Protein AF-A0A2P6QS12-F1 (afdb_monomer_lite)

Foldseek 3Di:
DPDPLVCCQECPVCPVVDDLLPADAAWEDLDCPTPQQVCCVVPVFFWAAALPPRWIAGPPVGHTHDYPVCVLVSCLSFPADDPVCLVCLVVDQDWAAALVRDTHGQLGFAADPPDPPCVVVRVVLSVQCVVSVSLSCLRNPVCVVPPQQLSVLSSRQSSNSRRRHHNDGHHYSVSNVVSVCVVCVCVPPPDPVDDDDDDDDDDDDDDHYYYYD

Organism: Rosa chinensis (NCBI:txid74649)

InterPro domains:
  IPR001607 Zinc finger, UBP-type [PF02148] (27-69)
  IPR013083 Zinc finger, RING/FYVE/PHD-type [G3DSA:3.30.40.10] (22-77)
  IPR038765 Papain-like cysteine peptidase superfamily [SSF54001] (106-195)

pLDDT: mean 74.96, std 18.59, range [25.52, 93.69]

Structure (mmCIF, N/CA/C/O backbone):
data_AF-A0A2P6QS12-F1
#
_entry.id   AF-A0A2P6QS12-F1
#
loop_
_atom_site.group_PDB
_atom_site.id
_atom_site.type_symbol
_atom_site.label_atom_id
_atom_site.label_alt_id
_atom_site.label_comp_id
_atom_site.label_asym_id
_atom_site.label_entity_id
_atom_site.label_seq_id
_atom_site.pdbx_PDB_ins_code
_atom_site.Cartn_x
_atom_site.Cartn_y
_atom_site.Cartn_z
_atom_site.occupancy
_atom_site.B_iso_or_equiv
_atom_site.auth_seq_id
_atom_site.auth_comp_id
_atom_site.auth_asym_id
_atom_site.auth_atom_id
_atom_site.pdbx_PDB_model_num
ATOM 1 N N . MET A 1 1 ? 14.346 -3.653 -38.045 1.00 40.16 1 MET A N 1
ATOM 2 C CA . MET A 1 1 ? 13.351 -2.625 -37.664 1.00 40.16 1 MET A CA 1
ATOM 3 C C . MET A 1 1 ? 13.069 -2.780 -36.180 1.00 40.16 1 MET A C 1
ATOM 5 O O . MET A 1 1 ? 12.700 -3.875 -35.781 1.00 40.16 1 MET A O 1
ATOM 9 N N . GLN A 1 2 ? 13.310 -1.754 -35.357 1.00 46.59 2 GLN A N 1
ATOM 10 C CA . GLN A 1 2 ? 12.838 -1.784 -33.968 1.00 46.59 2 GLN A CA 1
ATOM 11 C C . GLN A 1 2 ? 11.306 -1.660 -33.974 1.00 46.59 2 GLN A C 1
ATOM 13 O O . GLN A 1 2 ? 10.788 -0.853 -34.750 1.00 46.59 2 GLN A O 1
ATOM 18 N N . PRO A 1 3 ? 10.581 -2.460 -33.174 1.00 51.91 3 PRO A N 1
ATOM 19 C CA . PRO A 1 3 ? 9.131 -2.376 -33.122 1.00 51.91 3 PRO A CA 1
ATOM 20 C C . PRO A 1 3 ? 8.701 -0.989 -32.613 1.00 51.91 3 PRO A C 1
ATOM 22 O O . PRO A 1 3 ? 9.403 -0.397 -31.786 1.00 51.91 3 PRO A O 1
ATOM 25 N N . PRO A 1 4 ? 7.574 -0.452 -33.105 1.00 56.94 4 PRO A N 1
ATOM 26 C CA . PRO A 1 4 ? 7.053 0.832 -32.651 1.00 56.94 4 PRO A CA 1
ATOM 27 C C . PRO A 1 4 ? 6.740 0.801 -31.146 1.00 56.94 4 PRO A C 1
ATOM 29 O O . PRO A 1 4 ? 6.388 -0.239 -30.592 1.00 56.94 4 PRO A O 1
ATOM 32 N N . ASN A 1 5 ? 6.861 1.954 -30.478 1.00 56.53 5 ASN A N 1
ATOM 33 C CA . ASN A 1 5 ? 6.793 2.064 -29.012 1.00 56.53 5 ASN A CA 1
ATOM 34 C C . ASN A 1 5 ? 5.518 1.456 -28.391 1.00 56.53 5 ASN A C 1
ATOM 36 O O . ASN A 1 5 ? 5.593 0.912 -27.297 1.00 56.53 5 ASN A O 1
ATOM 40 N N . TRP A 1 6 ? 4.384 1.454 -29.102 1.00 51.41 6 TRP A N 1
ATOM 41 C CA . TRP A 1 6 ? 3.129 0.861 -28.620 1.00 51.41 6 TRP A CA 1
ATOM 42 C C . TRP A 1 6 ? 3.171 -0.672 -28.488 1.00 51.41 6 TRP A C 1
ATOM 44 O O . TRP A 1 6 ? 2.438 -1.221 -27.669 1.00 51.41 6 TRP A O 1
ATOM 54 N N . CYS A 1 7 ? 4.027 -1.375 -29.247 1.00 53.50 7 CYS A N 1
ATOM 55 C CA . CYS A 1 7 ? 4.242 -2.815 -29.057 1.00 53.50 7 CYS A CA 1
ATOM 56 C C . CYS A 1 7 ? 4.956 -3.081 -27.727 1.00 53.50 7 CYS A C 1
ATOM 58 O O . CYS A 1 7 ? 4.603 -4.011 -27.014 1.00 53.50 7 CYS A O 1
ATOM 60 N N . LYS A 1 8 ? 5.927 -2.232 -27.359 1.00 58.78 8 LYS A N 1
ATOM 61 C CA . LYS A 1 8 ? 6.699 -2.381 -26.116 1.00 58.78 8 LYS A CA 1
ATOM 62 C C . LYS A 1 8 ? 5.876 -2.070 -24.861 1.00 58.78 8 LYS A C 1
ATOM 64 O O . LYS A 1 8 ? 6.152 -2.630 -23.808 1.00 58.78 8 LYS A O 1
ATOM 69 N N . GLU A 1 9 ? 4.866 -1.203 -24.968 1.00 64.25 9 GLU A N 1
ATOM 70 C CA . GLU A 1 9 ? 3.983 -0.866 -23.841 1.00 64.25 9 GLU A CA 1
ATOM 71 C C . GLU A 1 9 ? 3.139 -2.056 -23.358 1.00 64.25 9 GLU A C 1
ATOM 73 O O . GLU A 1 9 ? 2.814 -2.117 -22.171 1.00 64.25 9 GLU A O 1
ATOM 78 N N . ARG A 1 10 ? 2.793 -2.995 -24.253 1.00 65.94 10 ARG A N 1
ATOM 79 C CA . ARG A 1 10 ? 2.020 -4.205 -23.914 1.00 65.94 10 ARG A CA 1
ATOM 80 C C . ARG A 1 10 ? 2.884 -5.460 -23.816 1.00 65.94 10 ARG A C 1
ATOM 82 O O . ARG A 1 10 ? 2.662 -6.252 -22.915 1.00 65.94 10 ARG A O 1
ATOM 89 N N . ASP A 1 11 ? 3.906 -5.588 -24.659 1.00 75.94 11 ASP A N 1
ATOM 90 C CA . ASP A 1 11 ? 4.792 -6.755 -24.694 1.00 75.94 11 ASP A CA 1
ATOM 91 C C . ASP A 1 11 ? 6.193 -6.376 -24.195 1.00 75.94 11 ASP A C 1
ATOM 93 O O . ASP A 1 11 ? 7.162 -6.279 -24.956 1.00 75.94 11 ASP A O 1
ATOM 97 N N . CYS A 1 12 ? 6.305 -6.107 -22.892 1.00 80.69 12 CYS A N 1
ATOM 98 C CA . CYS A 1 12 ? 7.595 -5.830 -22.264 1.00 80.69 12 CYS A CA 1
ATOM 99 C C . CYS A 1 12 ? 8.372 -7.149 -22.058 1.00 80.69 12 CYS A C 1
ATOM 101 O O . CYS A 1 12 ? 7.933 -7.994 -21.274 1.00 80.69 12 CYS A O 1
ATOM 103 N N . PRO A 1 13 ? 9.560 -7.326 -22.672 1.00 84.81 13 PRO A N 1
ATOM 104 C CA . PRO A 1 13 ? 10.311 -8.585 -22.608 1.00 84.81 13 PRO A CA 1
ATOM 105 C C . PRO A 1 13 ? 10.903 -8.869 -21.220 1.00 84.81 13 PRO A C 1
ATOM 107 O O . PRO A 1 13 ? 11.403 -9.958 -20.964 1.00 84.81 13 PRO A O 1
ATOM 110 N N . TYR A 1 14 ? 10.876 -7.885 -20.320 1.00 85.31 14 TYR A N 1
ATOM 111 C CA . TYR A 1 14 ? 11.457 -7.988 -18.985 1.00 85.31 14 TYR A CA 1
ATOM 112 C C . TYR A 1 14 ? 10.433 -8.357 -17.906 1.00 85.31 14 TYR A C 1
ATOM 114 O O . TYR A 1 14 ? 10.799 -8.426 -16.733 1.00 85.31 14 TYR A O 1
ATOM 122 N N . LEU A 1 15 ? 9.166 -8.602 -18.255 1.00 84.19 15 LEU A N 1
ATOM 123 C CA . LEU A 1 15 ? 8.133 -8.967 -17.275 1.00 84.19 15 LEU A CA 1
ATOM 124 C C . LEU A 1 15 ? 8.469 -10.256 -16.512 1.00 84.19 15 LEU A C 1
ATOM 126 O O . LEU A 1 15 ? 8.266 -10.317 -15.299 1.00 84.19 15 LEU A O 1
ATOM 130 N N . ASP A 1 16 ? 9.088 -11.228 -17.180 1.00 83.31 16 ASP A N 1
ATOM 131 C CA . ASP A 1 16 ? 9.487 -12.503 -16.569 1.00 83.31 16 ASP A CA 1
ATOM 132 C C . ASP A 1 16 ? 10.602 -12.348 -15.523 1.00 83.31 16 ASP A C 1
ATOM 134 O O . ASP A 1 16 ? 10.779 -13.200 -14.653 1.00 83.31 16 ASP A O 1
ATOM 138 N N . SER A 1 17 ? 11.336 -11.230 -15.551 1.00 83.06 17 SER A N 1
ATOM 139 C CA . SER A 1 17 ? 12.383 -10.936 -14.563 1.00 83.06 17 SER A CA 1
ATOM 140 C C . SER A 1 17 ? 11.835 -10.426 -13.220 1.00 83.06 17 SER A C 1
ATOM 142 O O . SER A 1 17 ? 12.586 -10.266 -12.253 1.00 83.06 17 SER A O 1
ATOM 144 N N . VAL A 1 18 ? 10.525 -10.165 -13.125 1.00 81.94 1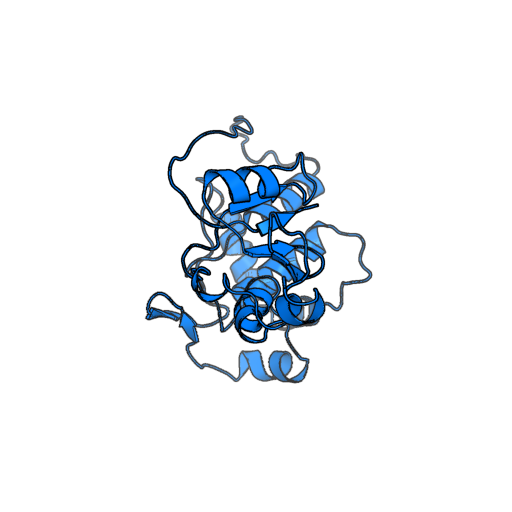8 VAL A N 1
ATOM 145 C CA . VAL A 1 18 ? 9.898 -9.587 -11.930 1.00 81.94 18 VAL A CA 1
ATOM 146 C C . VAL A 1 18 ? 9.716 -10.641 -10.834 1.00 81.94 18 VAL A C 1
ATOM 148 O O . VAL A 1 18 ? 8.787 -11.451 -10.849 1.00 81.94 18 VAL A O 1
ATOM 151 N N . ASN A 1 19 ? 10.559 -10.569 -9.801 1.00 77.19 19 ASN A N 1
ATOM 152 C CA . ASN A 1 19 ? 10.437 -11.410 -8.612 1.00 77.19 19 ASN A CA 1
ATOM 153 C C . ASN A 1 19 ? 9.589 -10.742 -7.508 1.00 77.19 19 ASN A C 1
ATOM 155 O O . ASN A 1 19 ? 10.028 -9.823 -6.810 1.00 77.19 19 ASN A O 1
ATOM 159 N N . ARG A 1 20 ? 8.380 -11.274 -7.290 1.00 76.31 20 ARG A N 1
ATOM 160 C CA . ARG A 1 20 ? 7.393 -10.780 -6.307 1.00 76.31 20 ARG A CA 1
ATOM 161 C C . ARG A 1 20 ? 7.819 -10.964 -4.842 1.00 76.31 20 ARG A C 1
ATOM 163 O O . ARG A 1 20 ? 7.392 -10.196 -3.981 1.00 76.31 20 ARG A O 1
ATOM 170 N N . GLN A 1 21 ? 8.708 -11.914 -4.545 1.00 59.53 21 GLN A N 1
ATOM 171 C CA . GLN A 1 21 ? 9.235 -12.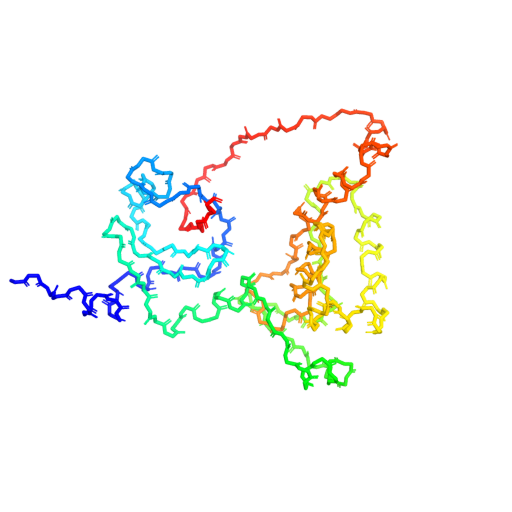136 -3.190 1.00 59.53 21 GLN A CA 1
ATOM 172 C C . GLN A 1 21 ? 10.322 -11.110 -2.811 1.00 59.53 21 GLN A C 1
ATOM 174 O O . GLN A 1 21 ? 10.523 -10.806 -1.631 1.00 59.53 21 GLN A O 1
ATOM 179 N N . LEU A 1 22 ? 10.983 -10.489 -3.792 1.00 57.84 22 LEU A N 1
ATOM 180 C CA . LEU A 1 22 ? 12.115 -9.573 -3.577 1.00 57.84 22 LEU A CA 1
ATOM 181 C C . LEU A 1 22 ? 11.752 -8.081 -3.654 1.00 57.84 22 LEU A C 1
ATOM 183 O O . LEU A 1 22 ? 12.618 -7.226 -3.500 1.00 57.84 22 LEU A O 1
ATOM 187 N N . VAL A 1 23 ? 10.461 -7.754 -3.751 1.00 58.81 23 VAL A N 1
ATOM 188 C CA . VAL A 1 23 ? 9.918 -6.386 -3.662 1.00 58.81 23 VAL A CA 1
ATOM 189 C C . VAL A 1 23 ? 10.286 -5.745 -2.313 1.00 58.81 23 VAL A C 1
ATOM 191 O O . VAL A 1 23 ? 9.634 -6.014 -1.299 1.00 58.81 23 VAL A O 1
ATOM 194 N N . ARG A 1 24 ? 11.381 -4.978 -2.228 1.00 53.53 24 ARG A N 1
ATOM 195 C CA . ARG A 1 24 ? 11.859 -4.453 -0.929 1.00 53.53 24 ARG A CA 1
ATOM 196 C C . ARG A 1 24 ? 12.527 -3.082 -0.955 1.00 53.53 24 ARG A C 1
ATOM 198 O O . ARG A 1 24 ? 12.552 -2.445 0.092 1.00 53.53 24 ARG A O 1
ATOM 205 N N . GLN A 1 25 ? 13.075 -2.633 -2.082 1.00 61.06 25 GLN A N 1
ATOM 206 C CA . GLN A 1 25 ? 13.929 -1.444 -2.106 1.00 61.06 25 GLN A CA 1
ATOM 207 C C . GLN A 1 25 ? 13.321 -0.310 -2.950 1.00 61.06 25 GLN A C 1
ATOM 209 O O . GLN A 1 25 ? 12.854 -0.531 -4.068 1.00 61.06 25 GLN A O 1
ATOM 214 N N . ASN A 1 26 ? 13.355 0.906 -2.397 1.00 67.12 26 ASN A N 1
ATOM 215 C CA . ASN A 1 26 ? 12.852 2.133 -3.016 1.00 67.12 26 ASN A CA 1
ATOM 216 C C . ASN A 1 26 ? 14.025 2.985 -3.516 1.00 67.12 26 ASN A C 1
ATOM 218 O O . ASN A 1 26 ? 15.016 3.146 -2.809 1.00 67.12 26 ASN A O 1
ATOM 222 N N . TYR A 1 27 ? 13.884 3.555 -4.707 1.00 70.19 27 TYR A N 1
ATOM 223 C CA . TYR A 1 27 ? 14.888 4.336 -5.418 1.00 70.19 27 TYR A CA 1
ATOM 224 C C . TYR A 1 27 ? 14.278 5.641 -5.885 1.00 70.19 27 TYR A C 1
ATOM 226 O O . TYR A 1 27 ? 13.101 5.711 -6.242 1.00 70.19 27 TYR A O 1
ATOM 234 N N . GLN A 1 28 ? 15.083 6.692 -5.850 1.00 73.06 28 GLN A N 1
ATOM 235 C CA . GLN A 1 28 ? 14.619 8.025 -6.185 1.00 73.06 28 GLN A CA 1
ATOM 236 C C . GLN A 1 28 ? 14.792 8.304 -7.678 1.00 73.06 28 GLN A C 1
ATOM 238 O O . GLN A 1 28 ? 15.892 8.130 -8.206 1.00 73.06 28 GLN A O 1
ATOM 243 N N . GLY A 1 29 ? 13.727 8.806 -8.315 1.00 72.00 29 GLY A N 1
ATOM 244 C CA . GLY A 1 29 ? 13.746 9.385 -9.664 1.00 72.00 29 GLY A CA 1
ATOM 245 C C . GLY A 1 29 ? 13.700 8.386 -10.833 1.00 72.00 29 GLY A C 1
ATOM 246 O O . GLY A 1 29 ? 14.014 7.216 -10.668 1.00 72.00 29 GLY A O 1
ATOM 247 N N . ARG A 1 30 ? 13.291 8.878 -12.022 1.00 75.56 30 ARG A N 1
ATOM 248 C CA . ARG A 1 30 ? 13.250 8.141 -13.316 1.00 75.56 30 ARG A CA 1
ATOM 249 C C . ARG A 1 30 ? 14.302 8.610 -14.313 1.00 75.56 30 ARG A C 1
ATOM 251 O O . ARG A 1 30 ? 14.563 7.945 -15.308 1.00 75.56 30 ARG A O 1
ATOM 258 N N . GLY A 1 31 ? 14.785 9.838 -14.126 1.00 79.62 31 GLY A N 1
ATOM 259 C CA . GLY A 1 31 ? 15.627 10.522 -15.102 1.00 79.62 31 GLY A CA 1
ATOM 260 C C . GLY A 1 31 ? 16.981 9.840 -15.265 1.00 79.62 31 GLY A C 1
ATOM 261 O O . GLY A 1 31 ? 17.379 9.032 -14.433 1.00 79.62 31 GLY A O 1
ATOM 262 N N . ARG A 1 32 ? 17.730 10.216 -16.302 1.00 77.56 32 ARG A N 1
ATOM 263 C CA . ARG A 1 32 ? 19.052 9.631 -16.596 1.00 77.56 32 ARG A CA 1
ATOM 264 C C . ARG A 1 32 ? 20.060 9.748 -15.442 1.00 77.56 32 ARG A C 1
ATOM 266 O O . ARG A 1 32 ? 20.946 8.917 -15.332 1.00 77.56 32 ARG A O 1
ATOM 273 N N . ASN A 1 33 ? 19.877 10.730 -14.558 1.00 80.44 33 ASN A N 1
ATOM 274 C CA . ASN A 1 33 ? 20.718 10.952 -13.375 1.00 80.44 33 ASN A CA 1
ATOM 275 C C . ASN A 1 33 ? 20.133 10.335 -12.090 1.00 80.44 33 ASN A C 1
ATOM 277 O O . ASN A 1 33 ? 20.559 10.672 -10.991 1.00 80.44 33 ASN A O 1
ATOM 281 N N . SER A 1 34 ? 19.094 9.507 -12.205 1.00 83.62 34 SER A N 1
ATOM 282 C CA . SER A 1 34 ? 18.421 8.906 -11.056 1.00 83.62 34 SER A CA 1
ATOM 283 C C . SER A 1 34 ? 19.066 7.590 -10.643 1.00 83.62 34 SER A C 1
ATOM 285 O O . SER A 1 34 ? 19.596 6.856 -11.477 1.00 83.62 34 SER A O 1
ATOM 287 N N . HIS A 1 35 ? 18.939 7.244 -9.361 1.00 80.69 35 HIS A N 1
ATOM 288 C CA . HIS A 1 35 ? 19.432 5.962 -8.866 1.00 80.69 35 HIS A CA 1
ATOM 289 C C . HIS A 1 35 ? 18.723 4.783 -9.538 1.00 80.69 35 HIS A C 1
ATOM 291 O O . HIS A 1 35 ? 19.367 3.782 -9.828 1.00 80.69 35 HIS A O 1
ATOM 297 N N . ALA A 1 36 ? 17.424 4.902 -9.836 1.00 81.00 36 ALA A N 1
ATOM 298 C CA . ALA A 1 36 ? 16.699 3.860 -10.559 1.00 81.00 36 ALA A CA 1
ATOM 299 C C . ALA A 1 36 ? 17.309 3.615 -11.949 1.00 81.00 36 ALA A C 1
ATOM 301 O O . ALA A 1 36 ? 17.547 2.471 -12.323 1.00 81.00 36 ALA A O 1
ATOM 302 N N . TYR A 1 37 ? 17.633 4.687 -12.680 1.00 83.50 37 TYR A N 1
ATOM 303 C CA . TYR A 1 37 ? 18.247 4.590 -14.003 1.00 83.50 37 TYR A CA 1
ATOM 304 C C . TYR A 1 37 ? 19.644 3.959 -13.946 1.00 83.50 37 TYR A C 1
ATOM 306 O O . TYR A 1 37 ? 19.898 2.995 -14.667 1.00 83.50 37 TYR A O 1
ATOM 314 N N . SER A 1 38 ? 20.524 4.415 -13.047 1.00 84.00 38 SER A N 1
ATOM 315 C CA . SER A 1 38 ? 21.862 3.820 -12.894 1.00 84.00 38 SER A CA 1
ATOM 316 C C . SER A 1 38 ? 21.792 2.333 -12.545 1.00 84.00 38 SER A C 1
ATOM 318 O O . SER A 1 38 ? 22.488 1.518 -13.142 1.00 84.00 38 SER A O 1
ATOM 320 N N . ARG A 1 39 ? 20.881 1.945 -11.645 1.00 79.81 39 ARG A N 1
ATOM 321 C CA . ARG A 1 39 ? 20.711 0.542 -11.243 1.00 79.81 39 ARG A CA 1
ATOM 322 C C . ARG A 1 39 ? 20.133 -0.328 -12.348 1.00 79.81 39 ARG A C 1
ATOM 324 O O . ARG A 1 39 ? 20.470 -1.509 -12.400 1.00 79.81 39 ARG A O 1
ATOM 331 N N . SER A 1 40 ? 19.324 0.244 -13.240 1.00 82.81 40 SER A N 1
ATOM 332 C CA . SER A 1 40 ? 18.841 -0.488 -14.412 1.00 82.81 40 SER A CA 1
ATOM 333 C C . SER A 1 40 ? 19.974 -0.894 -15.349 1.00 82.81 40 SER A C 1
ATOM 335 O O . SER A 1 40 ? 19.950 -1.991 -15.899 1.00 82.81 40 SER A O 1
ATOM 337 N N . LE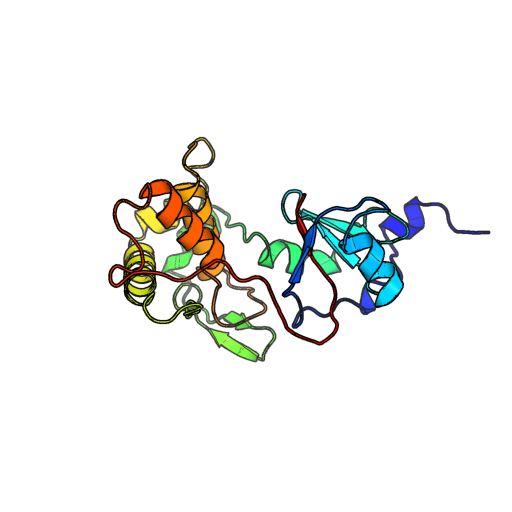U A 1 41 ? 21.002 -0.046 -15.455 1.00 84.38 41 LEU A N 1
ATOM 338 C CA . LEU A 1 41 ? 22.199 -0.305 -16.252 1.00 84.38 41 LEU A CA 1
ATOM 339 C C . LEU A 1 41 ? 23.188 -1.234 -15.536 1.00 84.38 41 LEU A C 1
ATOM 341 O O . LEU A 1 41 ? 23.711 -2.153 -16.154 1.00 84.38 41 LEU A O 1
ATOM 345 N N . GLU A 1 42 ? 23.436 -1.011 -14.244 1.00 84.31 42 GLU A N 1
ATOM 346 C CA . GLU A 1 42 ? 24.420 -1.777 -13.463 1.00 84.31 42 GLU A CA 1
ATOM 347 C C . GLU A 1 42 ? 23.972 -3.210 -13.163 1.00 84.31 42 GLU A C 1
ATOM 349 O O . GLU A 1 42 ? 24.789 -4.127 -13.185 1.00 84.31 42 GLU A O 1
ATOM 354 N N . LEU A 1 43 ? 22.691 -3.401 -12.825 1.00 80.06 43 LEU A N 1
ATOM 355 C CA . LEU A 1 43 ? 22.171 -4.678 -12.327 1.00 80.06 43 LEU A CA 1
ATOM 356 C C . LEU A 1 43 ? 21.226 -5.392 -13.302 1.00 80.06 43 LEU A C 1
ATOM 358 O O . LEU A 1 43 ? 20.714 -6.455 -12.962 1.00 80.06 43 LEU A O 1
ATOM 362 N N . GLY A 1 44 ? 20.950 -4.819 -14.480 1.00 80.75 44 GLY A N 1
ATOM 363 C CA . GLY A 1 44 ? 19.990 -5.394 -15.437 1.00 80.75 44 GLY A CA 1
ATOM 364 C C . GLY A 1 44 ? 18.554 -5.413 -14.903 1.00 80.75 44 GLY A C 1
ATOM 365 O O . GLY A 1 44 ? 17.753 -6.297 -15.201 1.00 80.75 44 GLY A O 1
ATOM 366 N N . HIS A 1 45 ? 18.236 -4.462 -14.032 1.00 83.19 45 HIS A N 1
ATOM 367 C CA . HIS A 1 45 ? 16.930 -4.327 -13.413 1.00 83.19 45 HIS A CA 1
ATOM 368 C C . HIS A 1 45 ? 16.061 -3.413 -14.258 1.00 83.19 45 HIS A C 1
ATOM 370 O O . HIS A 1 45 ? 16.279 -2.215 -14.243 1.00 83.19 45 HIS A O 1
ATOM 376 N N . HIS A 1 46 ? 15.094 -3.946 -14.999 1.00 86.19 46 HIS A N 1
ATOM 377 C CA . HIS A 1 46 ? 14.412 -3.152 -16.024 1.00 86.19 46 HIS A CA 1
ATOM 378 C C . HIS A 1 46 ? 13.013 -2.679 -15.640 1.00 86.19 46 HIS A C 1
ATOM 380 O O . HIS A 1 46 ? 12.578 -1.641 -16.124 1.00 86.19 46 HIS A O 1
ATOM 386 N N . VAL A 1 47 ? 12.308 -3.379 -14.753 1.00 88.44 47 VAL A N 1
ATOM 387 C CA . VAL A 1 47 ? 10.916 -3.063 -14.408 1.00 88.44 47 VAL A CA 1
ATOM 388 C C . VAL A 1 47 ? 10.846 -2.303 -13.085 1.00 88.44 47 VAL A C 1
ATOM 390 O O . VAL A 1 47 ? 11.246 -2.800 -12.033 1.00 88.44 47 VAL A O 1
ATOM 393 N N . TYR A 1 48 ? 10.288 -1.096 -13.141 1.00 86.94 48 TYR A N 1
ATOM 394 C CA . TYR A 1 48 ? 10.069 -0.216 -11.994 1.00 86.94 48 TYR A CA 1
ATOM 395 C C . TYR A 1 48 ? 8.592 0.141 -11.912 1.00 86.94 48 TYR A C 1
ATOM 397 O O . TYR A 1 48 ? 7.918 0.244 -12.930 1.00 86.94 48 TYR A O 1
ATOM 405 N N . ILE A 1 49 ? 8.079 0.403 -10.715 1.00 87.50 49 ILE A N 1
ATOM 406 C CA . ILE A 1 49 ? 6.732 0.954 -10.534 1.00 87.50 49 ILE A CA 1
ATOM 407 C C . ILE A 1 49 ? 6.799 2.187 -9.647 1.00 87.50 49 ILE A C 1
ATOM 409 O O . ILE A 1 49 ? 7.533 2.242 -8.656 1.00 87.50 49 ILE A O 1
ATOM 413 N N . ASN A 1 50 ? 6.053 3.207 -10.048 1.00 86.25 50 ASN A N 1
ATOM 414 C CA . ASN A 1 50 ? 5.955 4.449 -9.315 1.00 86.25 50 ASN A CA 1
ATOM 415 C C . ASN A 1 50 ? 5.028 4.278 -8.108 1.00 86.25 50 ASN A C 1
ATOM 417 O O . ASN A 1 50 ? 3.879 3.865 -8.248 1.00 86.25 50 ASN A O 1
ATOM 421 N N . LEU A 1 51 ? 5.528 4.636 -6.927 1.00 82.12 51 LEU A N 1
ATOM 422 C CA . LEU A 1 51 ? 4.829 4.451 -5.655 1.00 82.12 51 LEU A CA 1
ATOM 423 C C . LEU A 1 51 ? 3.606 5.362 -5.467 1.00 82.12 51 LEU A C 1
ATOM 425 O O . LEU A 1 51 ? 2.771 5.077 -4.615 1.00 82.12 51 LEU A O 1
ATOM 429 N N . VAL A 1 52 ? 3.515 6.454 -6.230 1.00 80.19 52 VAL A N 1
ATOM 430 C CA . VAL A 1 52 ? 2.451 7.462 -6.110 1.00 80.19 52 VAL A CA 1
ATOM 431 C C . VAL A 1 52 ? 1.374 7.250 -7.168 1.00 80.19 52 VAL A C 1
ATOM 433 O O . VAL A 1 52 ? 0.199 7.148 -6.840 1.00 80.19 52 VAL A O 1
ATOM 436 N N . ILE A 1 53 ? 1.772 7.179 -8.440 1.00 85.56 53 ILE A N 1
ATOM 437 C CA . ILE A 1 53 ? 0.828 7.053 -9.567 1.00 85.56 53 ILE A CA 1
ATOM 438 C C . ILE A 1 53 ? 0.543 5.596 -9.956 1.00 85.56 53 ILE A C 1
ATOM 440 O O . ILE A 1 53 ? -0.277 5.366 -10.836 1.00 85.56 53 ILE A O 1
ATOM 444 N N . GLU A 1 54 ? 1.226 4.621 -9.345 1.00 86.62 54 GLU A N 1
ATOM 445 C CA . GLU A 1 54 ? 1.038 3.172 -9.563 1.00 86.62 54 GLU A CA 1
ATOM 446 C C . GLU A 1 54 ? 1.261 2.702 -11.016 1.00 86.62 54 GLU A C 1
ATOM 448 O O . GLU A 1 54 ? 0.840 1.614 -11.422 1.00 86.62 54 GLU A O 1
ATOM 453 N N . LYS A 1 55 ? 1.967 3.519 -11.804 1.00 89.12 55 LYS A N 1
ATOM 454 C CA . LYS A 1 55 ? 2.365 3.208 -13.177 1.00 89.12 55 LYS A CA 1
ATOM 455 C C . LYS A 1 55 ? 3.707 2.498 -13.211 1.00 89.12 55 LYS A C 1
ATOM 457 O O . LYS A 1 55 ? 4.643 2.894 -12.509 1.00 89.12 55 LYS A O 1
ATOM 462 N N . SER A 1 56 ? 3.788 1.475 -14.049 1.00 90.31 56 SER A N 1
ATOM 463 C CA . SER A 1 56 ? 4.994 0.683 -14.259 1.00 90.31 56 SER A CA 1
ATOM 464 C C . SER A 1 56 ? 5.779 1.238 -15.441 1.00 90.31 56 SER A C 1
ATOM 466 O O . SER A 1 56 ? 5.192 1.691 -16.417 1.00 90.31 56 SER A O 1
ATOM 468 N N . TYR A 1 57 ? 7.101 1.208 -15.364 1.00 89.62 57 TYR A N 1
ATOM 469 C CA . TYR A 1 57 ? 8.004 1.739 -16.373 1.00 89.62 57 TYR A CA 1
ATOM 470 C C . TYR A 1 57 ? 9.147 0.766 -16.619 1.00 89.62 57 TYR A C 1
ATOM 472 O O . TYR A 1 57 ? 9.673 0.169 -15.678 1.00 89.62 57 TYR A O 1
ATOM 480 N N . CYS A 1 58 ? 9.556 0.660 -17.879 1.00 88.88 58 CYS A N 1
ATOM 481 C CA . CYS A 1 58 ? 10.786 -0.016 -18.246 1.00 88.88 58 CYS A CA 1
ATOM 482 C C . CYS A 1 58 ? 11.935 0.995 -18.253 1.00 88.88 58 CYS A C 1
ATOM 484 O O . CYS A 1 58 ? 11.840 2.019 -18.926 1.00 88.88 58 CYS A O 1
ATOM 486 N N . LEU A 1 59 ? 13.026 0.726 -17.543 1.00 87.44 59 LEU A N 1
ATOM 487 C CA . LEU A 1 59 ? 14.277 1.484 -17.611 1.00 87.44 59 LEU A CA 1
ATOM 488 C C . LEU A 1 59 ? 15.395 0.588 -18.166 1.00 87.44 59 LEU A C 1
ATOM 490 O O . LEU A 1 59 ? 15.370 -0.619 -17.930 1.00 87.44 59 LEU A O 1
ATOM 494 N N . PRO A 1 60 ? 16.364 1.132 -18.921 1.00 85.56 60 PRO A N 1
ATOM 495 C CA . PRO A 1 60 ? 16.578 2.554 -19.222 1.00 85.56 60 PRO A CA 1
ATOM 496 C C . PRO A 1 60 ? 15.683 3.121 -20.341 1.00 85.56 60 PRO A C 1
ATOM 498 O O . PRO A 1 60 ? 15.637 4.339 -20.507 1.00 85.56 60 PRO A O 1
ATOM 501 N N . ASP A 1 61 ? 14.956 2.274 -21.079 1.00 85.62 61 ASP A N 1
ATOM 502 C CA . ASP A 1 61 ? 14.188 2.660 -22.278 1.00 85.62 61 ASP A CA 1
ATOM 503 C C . ASP A 1 61 ? 13.118 3.745 -22.034 1.00 85.62 61 ASP A C 1
ATOM 505 O O . ASP A 1 61 ? 12.784 4.514 -22.933 1.00 85.62 61 ASP A O 1
ATOM 509 N N . GLY A 1 62 ? 12.583 3.839 -20.817 1.00 85.69 62 GLY A N 1
ATOM 510 C CA . GLY A 1 62 ? 11.729 4.934 -20.357 1.00 85.69 62 GLY A CA 1
ATOM 511 C C . GLY A 1 62 ? 10.247 4.843 -20.733 1.00 85.69 62 GLY A C 1
ATOM 512 O O . GLY A 1 62 ? 9.520 5.805 -20.460 1.00 85.69 62 GLY A O 1
ATOM 513 N N . TYR A 1 63 ? 9.781 3.736 -21.320 1.00 88.19 63 TYR A N 1
ATOM 514 C CA . TYR A 1 63 ? 8.370 3.543 -21.691 1.00 88.19 63 TYR A CA 1
ATOM 515 C C . TYR A 1 63 ? 7.510 3.027 -20.525 1.00 88.19 63 TYR A C 1
ATOM 517 O O . TYR A 1 63 ? 8.025 2.458 -19.560 1.00 88.19 63 TYR A O 1
ATOM 525 N N . GLU A 1 64 ? 6.197 3.265 -20.597 1.00 90.12 64 GLU A N 1
ATOM 526 C CA . GLU A 1 64 ? 5.210 2.774 -19.626 1.00 90.12 64 GLU A CA 1
ATOM 527 C C . GLU A 1 64 ? 4.842 1.318 -19.939 1.00 90.12 64 GLU A C 1
ATOM 529 O O . GLU A 1 64 ? 4.622 0.969 -21.092 1.00 90.12 64 GLU A O 1
ATOM 534 N N . ILE A 1 65 ? 4.779 0.467 -18.918 1.00 89.94 65 ILE A N 1
ATOM 535 C CA . ILE A 1 65 ? 4.373 -0.934 -19.048 1.00 89.94 65 ILE A CA 1
ATOM 536 C C . ILE A 1 65 ? 2.919 -1.049 -18.596 1.00 89.94 65 ILE A C 1
ATOM 538 O O . ILE A 1 65 ? 2.602 -0.847 -17.416 1.00 89.94 65 ILE A O 1
ATOM 542 N N . ASN A 1 66 ? 2.042 -1.417 -19.522 1.00 89.50 66 ASN A N 1
ATOM 543 C CA . ASN A 1 66 ? 0.635 -1.659 -19.253 1.00 89.50 66 ASN A CA 1
ATOM 544 C C . ASN A 1 66 ? 0.302 -3.141 -19.441 1.00 89.50 66 ASN A C 1
ATOM 546 O O . ASN A 1 66 ? -0.247 -3.541 -20.465 1.00 89.50 66 ASN A O 1
ATOM 550 N N . ASP A 1 67 ? 0.638 -3.932 -18.421 1.00 87.56 67 ASP A N 1
ATOM 551 C CA . ASP A 1 67 ? 0.401 -5.371 -18.408 1.00 87.56 67 ASP A CA 1
ATOM 552 C C . ASP A 1 67 ? -0.449 -5.811 -17.187 1.00 87.56 67 ASP A C 1
ATOM 554 O O . ASP A 1 67 ? -0.218 -5.312 -16.067 1.00 87.56 67 ASP A O 1
ATOM 558 N N . PRO A 1 68 ? -1.436 -6.718 -17.366 1.00 88.00 68 PRO A N 1
ATOM 559 C CA . PRO A 1 68 ? -2.255 -7.266 -16.279 1.00 88.00 68 PRO A CA 1
ATOM 560 C C . PRO A 1 68 ? -1.471 -8.080 -15.243 1.00 88.00 68 PRO A C 1
ATOM 562 O O . PRO A 1 68 ? -1.860 -8.117 -14.078 1.00 88.00 68 PRO A O 1
ATOM 565 N N . SER A 1 69 ? -0.344 -8.695 -15.614 1.00 87.12 69 SER A N 1
ATOM 566 C CA . SER A 1 69 ? 0.475 -9.492 -14.693 1.00 87.12 69 SER A CA 1
ATOM 567 C C . SER A 1 69 ? 1.055 -8.674 -13.538 1.00 87.12 69 SER A C 1
ATOM 569 O O . SER A 1 69 ? 1.431 -9.256 -12.527 1.00 87.12 69 SER A O 1
ATOM 571 N N . LEU A 1 70 ? 1.109 -7.342 -13.653 1.00 87.69 70 LEU A N 1
ATOM 572 C CA . LEU A 1 70 ? 1.580 -6.436 -12.599 1.00 87.69 70 LEU A CA 1
ATOM 573 C C . LEU A 1 70 ? 0.452 -5.943 -11.671 1.00 87.69 70 LEU A C 1
ATOM 575 O O . LEU A 1 70 ? 0.709 -5.169 -10.744 1.00 87.69 70 LEU A O 1
ATOM 579 N N . GLU A 1 71 ? -0.804 -6.327 -11.919 1.00 87.00 71 GLU A N 1
ATOM 580 C CA . GLU A 1 71 ? -1.956 -5.874 -11.128 1.00 87.00 71 GLU A CA 1
ATOM 581 C C . GLU A 1 71 ? -1.901 -6.358 -9.675 1.00 87.00 71 GLU A C 1
ATOM 583 O O . GLU A 1 71 ? -2.276 -5.629 -8.754 1.00 87.00 71 GLU A O 1
ATOM 588 N N . ASP A 1 72 ? -1.361 -7.550 -9.442 1.00 86.19 72 ASP A N 1
ATOM 589 C CA . ASP A 1 72 ? -1.141 -8.079 -8.101 1.00 86.19 72 ASP A CA 1
ATOM 590 C C . ASP A 1 72 ? -0.152 -7.215 -7.299 1.00 86.19 72 ASP A C 1
ATOM 592 O O . ASP A 1 72 ? -0.406 -6.896 -6.135 1.00 86.19 72 ASP A O 1
ATOM 596 N N . ILE A 1 73 ? 0.930 -6.753 -7.932 1.00 85.62 73 ILE A N 1
ATOM 597 C CA . ILE A 1 73 ? 1.917 -5.850 -7.331 1.00 85.62 73 ILE A CA 1
ATOM 598 C C . ILE A 1 73 ? 1.279 -4.499 -7.012 1.00 85.62 73 ILE A C 1
ATOM 600 O O . ILE A 1 73 ? 1.490 -3.973 -5.915 1.00 85.62 73 ILE A O 1
ATOM 604 N N . ARG A 1 74 ? 0.459 -3.956 -7.922 1.00 87.00 74 ARG A N 1
ATOM 605 C CA . ARG A 1 74 ? -0.308 -2.720 -7.674 1.00 87.00 74 ARG A CA 1
ATOM 606 C C . ARG A 1 74 ? -1.229 -2.878 -6.465 1.00 87.00 74 ARG A C 1
ATOM 608 O O . ARG A 1 74 ? -1.253 -2.014 -5.589 1.00 87.00 74 ARG A O 1
ATOM 615 N N . TYR A 1 75 ? -1.929 -4.008 -6.377 1.00 86.50 75 TYR A N 1
ATOM 616 C CA . TYR A 1 75 ? -2.835 -4.301 -5.271 1.00 86.50 75 TYR A CA 1
ATOM 617 C C . TYR A 1 75 ? -2.103 -4.443 -3.930 1.00 86.50 75 TYR A C 1
ATOM 619 O O . TYR A 1 75 ? -2.598 -3.975 -2.907 1.00 86.50 75 TYR A O 1
ATOM 627 N N . VAL A 1 76 ? -0.913 -5.048 -3.909 1.00 84.81 76 VAL A N 1
ATOM 628 C CA . VAL A 1 76 ? -0.089 -5.136 -2.690 1.00 84.81 76 VAL A CA 1
ATOM 629 C C . VAL A 1 76 ? 0.476 -3.782 -2.283 1.00 84.81 76 VAL A C 1
ATOM 631 O O . VAL A 1 76 ? 0.526 -3.474 -1.089 1.00 84.81 76 VAL A O 1
ATOM 634 N N . LEU A 1 77 ? 0.880 -2.969 -3.259 1.00 83.88 77 LEU A N 1
ATOM 635 C CA . LEU A 1 77 ? 1.421 -1.637 -3.024 1.00 83.88 77 LEU A CA 1
ATOM 636 C C . LEU A 1 77 ? 0.377 -0.707 -2.387 1.00 83.88 77 LEU A C 1
ATOM 638 O O . LEU A 1 77 ? 0.663 -0.060 -1.375 1.00 83.88 77 LEU A O 1
ATOM 642 N N . ASN A 1 78 ? -0.833 -0.671 -2.951 1.00 85.81 78 ASN A N 1
ATOM 643 C CA . ASN A 1 78 ? -1.944 0.128 -2.442 1.00 85.81 78 ASN A CA 1
ATOM 644 C C . ASN A 1 78 ? -3.239 -0.697 -2.423 1.00 85.81 78 ASN A C 1
ATOM 646 O O . ASN A 1 78 ? -4.037 -0.615 -3.360 1.00 85.81 78 ASN A O 1
ATOM 650 N N . PRO A 1 79 ? -3.487 -1.471 -1.351 1.00 89.81 79 PRO A N 1
ATOM 651 C CA . PRO A 1 79 ? -4.698 -2.274 -1.245 1.00 89.81 79 PRO A CA 1
ATOM 652 C C . PRO A 1 79 ? -5.933 -1.375 -1.248 1.00 89.81 79 PRO A C 1
ATOM 654 O O . PRO A 1 79 ? -5.982 -0.374 -0.527 1.00 89.81 79 PRO A O 1
ATOM 657 N N . ARG A 1 80 ? -6.940 -1.725 -2.051 1.00 90.00 80 ARG A N 1
ATOM 658 C CA . ARG A 1 80 ? -8.203 -0.982 -2.171 1.00 90.00 80 ARG A CA 1
ATOM 659 C C . ARG A 1 80 ? -9.360 -1.882 -1.767 1.00 90.00 80 ARG A C 1
ATOM 661 O O . ARG A 1 80 ? -9.419 -3.037 -2.175 1.00 90.00 80 ARG A O 1
ATOM 668 N N . PHE A 1 81 ? -10.282 -1.331 -0.985 1.00 90.44 81 PHE A N 1
ATOM 669 C CA . PHE A 1 81 ? -11.446 -2.048 -0.481 1.00 90.44 81 PHE A CA 1
ATOM 670 C C . PHE A 1 81 ? -12.708 -1.381 -1.008 1.00 90.44 81 PHE A C 1
ATOM 672 O O . PHE A 1 81 ? -12.924 -0.189 -0.804 1.00 90.44 81 PHE A O 1
ATOM 679 N N . SER A 1 82 ? -13.552 -2.158 -1.676 1.00 91.38 82 SER A N 1
ATOM 680 C CA . SER A 1 82 ? -14.909 -1.736 -2.014 1.00 91.38 82 SER A CA 1
ATOM 681 C C . SER A 1 82 ? -15.789 -1.696 -0.764 1.00 91.38 82 SER A C 1
ATOM 683 O O . SER A 1 82 ? -15.577 -2.449 0.188 1.00 91.38 82 SER A O 1
ATOM 685 N N . GLU A 1 83 ? -16.851 -0.892 -0.785 1.00 89.88 83 GLU A N 1
ATOM 686 C CA . GLU A 1 83 ? -17.813 -0.839 0.323 1.00 89.88 83 GLU A CA 1
ATOM 687 C C . GLU A 1 83 ? -18.405 -2.213 0.665 1.00 89.88 83 GLU A C 1
ATOM 689 O O . GLU A 1 83 ? -18.627 -2.535 1.833 1.00 89.88 83 GLU A O 1
ATOM 694 N N . LYS A 1 84 ? -18.637 -3.050 -0.356 1.00 90.75 84 LYS A N 1
ATOM 695 C CA . LYS A 1 84 ? -19.119 -4.424 -0.176 1.00 90.75 84 LYS A CA 1
ATOM 696 C C . LYS A 1 84 ? -18.102 -5.264 0.599 1.00 90.75 84 LYS A C 1
ATOM 698 O O . LYS A 1 84 ? -18.496 -5.964 1.527 1.00 90.75 84 LYS A O 1
ATOM 703 N N . GLN A 1 85 ? -16.812 -5.163 0.264 1.00 89.88 85 GLN A N 1
ATOM 704 C CA . GLN A 1 85 ? -15.743 -5.851 0.995 1.00 89.88 85 GLN A CA 1
ATOM 705 C C . GLN A 1 85 ? -15.647 -5.359 2.442 1.00 89.88 85 GLN A C 1
ATOM 707 O O . GLN A 1 85 ? -15.587 -6.186 3.345 1.00 89.88 85 GLN A O 1
ATOM 712 N N . VAL A 1 86 ? -15.718 -4.043 2.681 1.00 90.50 86 VAL A N 1
ATOM 713 C CA . VAL A 1 86 ? -15.677 -3.473 4.041 1.00 90.50 86 VAL A CA 1
ATOM 714 C C . VAL A 1 86 ? -16.850 -3.972 4.893 1.00 90.50 86 VAL A C 1
ATOM 716 O O . VAL A 1 86 ? -16.651 -4.360 6.040 1.00 90.50 86 VAL A O 1
ATOM 719 N N . LYS A 1 87 ? -18.067 -4.046 4.337 1.00 89.38 87 LYS A N 1
ATOM 720 C CA . LYS A 1 87 ? -19.254 -4.563 5.052 1.00 89.38 87 LYS A CA 1
ATOM 721 C C . LYS A 1 87 ? -19.174 -6.060 5.370 1.00 89.38 87 LYS A C 1
ATOM 723 O O . LYS A 1 87 ? -19.798 -6.512 6.327 1.00 89.38 87 LYS A O 1
ATOM 728 N N . GLN A 1 88 ? -18.452 -6.833 4.561 1.00 89.56 88 GLN A N 1
ATOM 729 C CA . GLN A 1 88 ? -18.304 -8.282 4.733 1.00 89.56 88 GLN A CA 1
ATOM 730 C C . GLN A 1 88 ? -17.051 -8.671 5.525 1.00 89.56 88 GLN A C 1
ATOM 732 O O . GLN A 1 88 ? -16.897 -9.841 5.865 1.00 89.56 88 GLN A O 1
ATOM 737 N N . ILE A 1 89 ? -16.174 -7.716 5.849 1.00 88.12 89 ILE A N 1
ATOM 738 C CA . ILE A 1 89 ? -14.855 -7.997 6.426 1.00 88.12 89 ILE A CA 1
ATOM 739 C C . ILE A 1 89 ? -14.932 -8.701 7.788 1.00 88.12 89 ILE A C 1
ATOM 741 O O . ILE A 1 89 ? -14.107 -9.554 8.080 1.00 88.12 89 ILE A O 1
ATOM 745 N N . ASP A 1 90 ? -15.961 -8.408 8.589 1.00 84.94 90 ASP A N 1
ATOM 746 C CA . ASP A 1 90 ? -16.190 -9.063 9.886 1.00 84.94 90 ASP A CA 1
ATOM 747 C C . ASP A 1 90 ? -16.823 -10.452 9.753 1.00 84.94 90 ASP A C 1
ATOM 749 O O . ASP A 1 90 ? -16.725 -11.283 10.655 1.00 84.94 90 ASP A O 1
ATOM 753 N N . LYS A 1 91 ? -17.506 -10.700 8.631 1.00 85.19 91 LYS A N 1
ATOM 754 C CA . LYS A 1 91 ? -18.199 -11.963 8.355 1.00 85.19 91 LYS A CA 1
ATOM 755 C C . LYS A 1 91 ? -17.274 -12.970 7.684 1.00 85.19 91 LYS A C 1
ATOM 757 O O . LYS A 1 91 ? -17.451 -14.174 7.858 1.00 85.19 91 LYS A O 1
ATOM 762 N N . ASN A 1 92 ? -16.289 -12.485 6.932 1.00 77.62 92 ASN A N 1
ATOM 763 C CA . ASN A 1 92 ? -15.341 -13.328 6.233 1.00 77.62 92 ASN A CA 1
ATOM 764 C C . ASN A 1 92 ? -14.201 -13.768 7.165 1.00 77.62 92 ASN A C 1
ATOM 766 O O . ASN A 1 92 ? -13.276 -13.008 7.430 1.00 77.62 92 ASN A O 1
ATOM 770 N N . LYS A 1 93 ? -14.262 -15.016 7.642 1.00 70.62 93 LYS A N 1
ATOM 771 C CA . LYS A 1 93 ? -13.202 -15.648 8.449 1.00 70.62 93 LYS A CA 1
ATOM 772 C C . LYS A 1 93 ? -12.187 -16.432 7.607 1.00 70.62 93 LYS A C 1
ATOM 774 O O . LYS A 1 93 ? -11.463 -17.260 8.152 1.00 70.62 93 LYS A O 1
ATOM 779 N N . GLN A 1 94 ? -12.169 -16.239 6.288 1.00 76.12 94 GLN A N 1
ATOM 780 C CA . GLN A 1 94 ? -11.249 -16.962 5.415 1.00 76.12 94 GLN A CA 1
ATOM 781 C C . GLN A 1 94 ? -9.796 -16.590 5.721 1.00 76.12 94 GLN A C 1
ATOM 783 O O . GLN A 1 94 ? -9.440 -15.413 5.791 1.00 76.12 94 GLN A O 1
ATOM 788 N N . SER A 1 95 ? -8.962 -17.616 5.877 1.00 77.31 95 SER A N 1
ATOM 789 C CA . SER A 1 95 ? -7.512 -17.476 5.866 1.00 77.31 95 SER A CA 1
ATOM 790 C C . SER A 1 95 ? -7.042 -17.125 4.455 1.00 77.31 95 SER A C 1
ATOM 792 O O . SER A 1 95 ? -7.483 -17.720 3.469 1.00 77.31 95 SER A O 1
ATOM 794 N N . SER A 1 96 ? -6.129 -16.170 4.371 1.00 82.62 96 SER A N 1
ATOM 795 C CA . SER A 1 96 ? -5.368 -15.846 3.172 1.00 82.62 96 SER A CA 1
ATOM 796 C C . SER A 1 96 ? -4.046 -16.604 3.182 1.00 82.62 96 SER A C 1
ATOM 798 O O . SER A 1 96 ? -3.486 -16.861 4.244 1.00 82.62 96 SER A O 1
ATOM 800 N N . ARG A 1 97 ? -3.525 -16.920 1.997 1.00 82.56 97 ARG A N 1
ATOM 801 C CA . ARG A 1 97 ? -2.202 -17.524 1.830 1.00 82.56 97 ARG A CA 1
ATOM 802 C C . ARG A 1 97 ? -1.252 -16.513 1.205 1.00 82.56 97 ARG A C 1
ATOM 804 O O . ARG A 1 97 ? -1.566 -15.942 0.160 1.00 82.56 97 ARG A O 1
ATOM 811 N N . ALA A 1 98 ? -0.116 -16.276 1.849 1.00 79.75 98 ALA A N 1
ATOM 812 C CA . ALA A 1 98 ? 0.947 -15.437 1.314 1.00 79.75 98 ALA A CA 1
ATOM 813 C C . ALA A 1 98 ? 1.773 -16.191 0.257 1.00 79.75 98 ALA A C 1
ATOM 815 O O . ALA A 1 98 ? 1.727 -17.417 0.149 1.00 79.75 98 ALA A O 1
ATOM 816 N N . MET A 1 99 ? 2.562 -15.451 -0.527 1.00 72.38 99 MET A N 1
ATOM 817 C CA . MET A 1 99 ? 3.426 -16.014 -1.583 1.00 72.38 99 MET A CA 1
ATOM 818 C C . MET A 1 99 ? 4.584 -16.870 -1.044 1.00 72.38 99 MET A C 1
ATOM 820 O O . MET A 1 99 ? 5.225 -17.581 -1.815 1.00 72.38 99 MET A O 1
ATOM 824 N N . ASP A 1 100 ? 4.879 -16.790 0.254 1.00 72.62 100 ASP A N 1
ATOM 825 C CA . ASP A 1 100 ? 5.833 -17.663 0.949 1.00 72.62 100 ASP A CA 1
ATOM 826 C C . ASP A 1 100 ? 5.195 -18.982 1.429 1.00 72.62 100 ASP A C 1
ATOM 828 O O . ASP A 1 100 ? 5.874 -19.815 2.024 1.00 72.62 100 ASP A O 1
ATOM 832 N N . GLY A 1 101 ? 3.899 -19.183 1.160 1.00 76.94 101 GLY A N 1
ATOM 833 C CA . GLY A 1 101 ? 3.138 -20.360 1.570 1.00 76.94 101 GLY A CA 1
ATOM 834 C C . GLY A 1 101 ? 2.559 -20.280 2.983 1.00 76.94 101 GLY A C 1
ATOM 835 O O . GLY A 1 101 ? 1.851 -21.203 3.380 1.00 76.94 101 GLY A O 1
ATOM 836 N N . SER A 1 102 ? 2.810 -19.200 3.732 1.00 80.31 102 SER A N 1
ATOM 837 C CA . SER A 1 102 ? 2.233 -19.023 5.065 1.00 80.31 102 SER A CA 1
ATOM 838 C C . SER A 1 102 ? 0.746 -18.666 4.998 1.00 80.31 102 SER A C 1
ATOM 840 O O . SER A 1 102 ? 0.320 -17.815 4.212 1.00 80.31 102 SER A O 1
ATOM 842 N N . ASP A 1 103 ? -0.051 -19.317 5.842 1.00 83.69 103 ASP A N 1
ATOM 843 C CA . ASP A 1 103 ? -1.461 -18.986 6.022 1.00 83.69 103 ASP A CA 1
ATOM 844 C C . ASP A 1 103 ? -1.598 -17.913 7.112 1.00 83.69 103 ASP A C 1
ATOM 846 O O . ASP A 1 103 ? -1.003 -18.005 8.188 1.00 83.69 103 ASP A O 1
ATOM 850 N N . TYR A 1 104 ? -2.385 -16.876 6.839 1.00 82.88 104 TYR A N 1
ATOM 851 C CA . TYR A 1 104 ? -2.626 -15.770 7.759 1.00 82.88 104 TYR A CA 1
ATOM 852 C C . TYR A 1 104 ? -4.079 -15.304 7.689 1.00 82.88 104 TYR A C 1
ATOM 854 O O . TYR A 1 104 ? -4.775 -15.492 6.694 1.00 82.88 104 TYR A O 1
ATOM 862 N N . ILE A 1 105 ? -4.555 -14.657 8.750 1.00 84.38 105 ILE A N 1
ATOM 863 C CA . ILE A 1 105 ? -5.889 -14.050 8.768 1.00 84.38 105 ILE A CA 1
ATOM 864 C C . ILE A 1 105 ? -5.714 -12.542 8.561 1.00 84.38 105 ILE A C 1
ATOM 866 O O . ILE A 1 105 ? -5.019 -11.904 9.359 1.00 84.38 105 ILE A O 1
ATOM 870 N N . PRO A 1 106 ? -6.310 -11.942 7.514 1.00 87.12 106 PRO A N 1
ATOM 871 C CA . PRO A 1 106 ? -6.279 -10.494 7.332 1.00 87.12 106 PRO A CA 1
ATOM 872 C C . PRO A 1 106 ? -6.795 -9.775 8.584 1.00 87.12 106 PRO A C 1
ATOM 874 O O . PRO A 1 106 ? -7.813 -10.162 9.155 1.00 87.12 106 PRO A O 1
ATOM 877 N N . GLY A 1 107 ? -6.076 -8.750 9.045 1.00 83.25 107 GLY A N 1
ATOM 878 C CA . GLY A 1 107 ? -6.380 -8.095 10.324 1.00 83.25 107 GLY A CA 1
ATOM 879 C C . GLY A 1 107 ? -5.762 -8.755 11.564 1.00 83.25 107 GLY A C 1
ATOM 880 O O . GLY A 1 107 ? -5.805 -8.158 12.635 1.00 83.25 107 GLY A O 1
ATOM 881 N N . MET A 1 108 ? -5.160 -9.941 11.435 1.00 79.56 108 MET A N 1
ATOM 882 C CA . MET A 1 108 ? -4.382 -10.631 12.479 1.00 79.56 108 MET A CA 1
ATOM 883 C C . MET A 1 108 ? -2.957 -10.931 11.992 1.00 79.56 108 MET A C 1
ATOM 885 O O . MET A 1 108 ? -2.403 -12.001 12.234 1.00 79.56 108 MET A O 1
ATOM 889 N N . VAL A 1 109 ? -2.371 -9.985 11.260 1.00 78.75 109 VAL A N 1
ATOM 890 C CA . VAL A 1 109 ? -1.004 -10.088 10.738 1.00 78.75 109 VAL A CA 1
ATOM 891 C C . VAL A 1 109 ? -0.042 -9.409 11.708 1.00 78.75 109 VAL A C 1
ATOM 893 O O . VAL A 1 109 ? -0.346 -8.339 12.242 1.00 78.75 109 VAL A O 1
ATOM 896 N N . GLY A 1 110 ? 1.127 -10.017 11.928 1.00 71.81 110 GLY A N 1
ATOM 897 C CA . GLY A 1 110 ? 2.206 -9.395 12.693 1.00 71.81 110 GLY A CA 1
ATOM 898 C C . GLY A 1 110 ? 2.645 -8.068 12.065 1.00 71.81 110 GLY A C 1
ATOM 899 O O . GLY A 1 110 ? 2.678 -7.918 10.843 1.00 71.81 110 GLY A O 1
ATOM 900 N N . VAL A 1 111 ? 2.998 -7.092 12.894 1.00 71.06 111 VAL A N 1
ATOM 901 C CA . VAL A 1 111 ? 3.605 -5.832 12.440 1.00 71.06 111 VAL A CA 1
ATOM 902 C C . VAL A 1 111 ? 5.083 -5.888 12.804 1.00 71.06 111 VAL A C 1
ATOM 904 O O . VAL A 1 111 ? 5.424 -6.261 13.923 1.00 71.06 111 VAL A O 1
ATOM 907 N N . ASN A 1 112 ? 5.971 -5.576 11.857 1.00 68.75 112 ASN A N 1
ATOM 908 C CA . ASN A 1 112 ? 7.413 -5.681 12.082 1.00 68.75 112 ASN A CA 1
ATOM 909 C C . ASN A 1 112 ? 7.883 -4.701 13.169 1.00 68.75 112 ASN A C 1
ATOM 911 O O . ASN A 1 112 ? 7.634 -3.492 13.093 1.00 68.75 112 ASN A O 1
ATOM 915 N N . ASN A 1 113 ? 8.654 -5.222 14.121 1.00 58.28 113 ASN A N 1
ATOM 916 C CA . ASN A 1 113 ? 9.443 -4.445 15.071 1.00 58.28 113 ASN A CA 1
ATOM 917 C C . ASN A 1 113 ? 10.753 -4.026 14.393 1.00 58.28 113 ASN A C 1
ATOM 919 O O . ASN A 1 113 ? 11.775 -4.685 14.535 1.00 58.28 113 ASN A O 1
ATOM 923 N N . PHE A 1 114 ? 10.720 -2.962 13.588 1.00 52.19 114 PHE A N 1
ATOM 924 C CA . PHE A 1 114 ? 11.931 -2.473 12.911 1.00 52.19 114 PHE A CA 1
ATOM 925 C C . PHE A 1 114 ? 12.950 -1.849 13.875 1.00 52.19 114 PHE A C 1
ATOM 927 O O . PHE A 1 114 ? 14.123 -1.750 13.537 1.00 52.19 114 PHE A O 1
ATOM 934 N N . MET A 1 115 ? 12.510 -1.427 15.060 1.00 48.88 115 MET A N 1
ATOM 935 C CA . MET A 1 1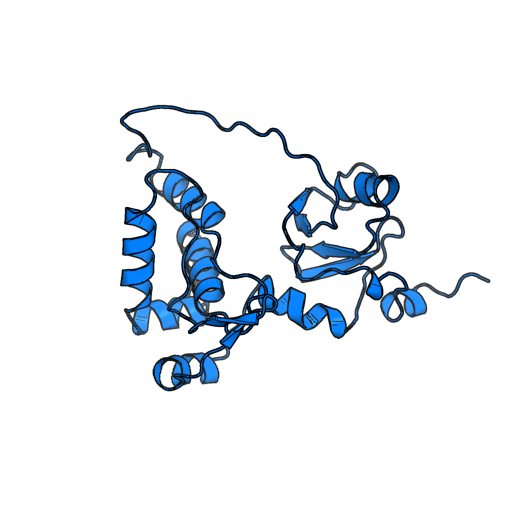15 ? 13.358 -0.881 16.114 1.00 48.88 115 MET A CA 1
ATOM 936 C C . MET A 1 115 ? 13.002 -1.569 17.427 1.00 48.88 115 MET A C 1
ATOM 938 O O . MET A 1 115 ? 11.813 -1.747 17.724 1.00 48.88 115 MET A O 1
ATOM 942 N N . GLU A 1 116 ? 14.015 -1.910 18.223 1.00 49.12 116 GLU A N 1
ATOM 943 C CA . GLU A 1 116 ? 13.810 -2.251 19.629 1.00 49.12 116 GLU A CA 1
ATOM 944 C C . GLU A 1 116 ? 12.973 -1.136 20.285 1.00 49.12 116 GLU A C 1
ATOM 946 O O . GLU A 1 116 ? 13.271 0.047 20.110 1.00 49.12 116 GLU A O 1
ATOM 951 N N . LYS A 1 117 ? 11.928 -1.510 21.043 1.00 57.97 117 LYS A N 1
ATOM 952 C CA . LYS A 1 117 ? 11.063 -0.614 21.851 1.00 57.97 117 LYS A CA 1
ATOM 953 C C . LYS A 1 117 ? 9.888 0.086 21.132 1.00 57.97 117 LYS A C 1
ATOM 955 O O . LYS A 1 117 ? 9.366 1.075 21.646 1.00 57.97 117 LYS A O 1
ATOM 960 N N . THR A 1 118 ? 9.396 -0.433 20.000 1.00 64.88 118 THR A N 1
ATOM 961 C CA . THR A 1 118 ? 8.155 0.059 19.333 1.00 64.88 118 THR A CA 1
ATOM 962 C C . THR A 1 118 ? 6.902 -0.794 19.595 1.00 64.88 118 THR A C 1
ATOM 964 O O . THR A 1 118 ? 5.830 -0.524 19.047 1.00 64.88 118 THR A O 1
ATOM 967 N N . ASP A 1 119 ? 6.992 -1.773 20.498 1.00 71.56 119 ASP A N 1
ATOM 968 C CA . ASP A 1 119 ? 5.926 -2.749 20.773 1.00 71.56 119 ASP A CA 1
ATOM 969 C C . ASP A 1 119 ? 4.618 -2.109 21.255 1.00 71.56 119 ASP A C 1
ATOM 971 O O . ASP A 1 119 ? 3.529 -2.565 20.905 1.00 71.56 119 ASP A O 1
ATOM 975 N N . PHE A 1 120 ? 4.701 -1.006 22.006 1.00 78.50 120 PHE A N 1
ATOM 976 C CA . PHE A 1 120 ? 3.517 -0.288 22.482 1.00 78.50 120 PHE A CA 1
ATOM 977 C C . PHE A 1 120 ? 2.721 0.345 21.331 1.00 78.50 120 PHE A C 1
ATOM 979 O O . PHE A 1 120 ? 1.488 0.383 21.379 1.00 78.50 120 PHE A O 1
ATOM 986 N N . VAL A 1 121 ? 3.404 0.824 20.280 1.00 78.75 121 VAL A N 1
ATOM 987 C CA . VAL A 1 121 ? 2.739 1.370 19.089 1.00 78.75 121 VAL A CA 1
ATOM 988 C C . VAL A 1 121 ? 2.027 0.245 18.360 1.00 78.75 121 VAL A C 1
ATOM 990 O O . VAL A 1 121 ? 0.857 0.397 18.019 1.00 78.75 121 VAL A O 1
ATOM 993 N N . ASN A 1 122 ? 2.686 -0.902 18.207 1.00 82.00 122 ASN A N 1
ATOM 994 C CA . ASN A 1 122 ? 2.081 -2.087 17.609 1.00 82.00 122 ASN A CA 1
ATOM 995 C C . ASN A 1 122 ? 0.846 -2.549 18.374 1.00 82.00 122 ASN A C 1
ATOM 997 O O . ASN A 1 122 ? -0.209 -2.721 17.766 1.00 82.00 122 ASN A O 1
ATOM 1001 N N . ALA A 1 123 ? 0.932 -2.667 19.700 1.00 84.00 123 ALA A N 1
ATOM 1002 C CA . ALA A 1 123 ? -0.210 -3.018 20.539 1.00 84.00 123 ALA A CA 1
ATOM 1003 C C . ALA A 1 123 ? -1.359 -2.006 20.398 1.00 84.00 123 ALA A C 1
ATOM 1005 O O . ALA A 1 123 ? -2.521 -2.397 20.268 1.00 84.00 123 ALA A O 1
ATOM 1006 N N . THR A 1 124 ? -1.041 -0.707 20.360 1.00 87.19 124 THR A N 1
ATOM 1007 C CA . THR A 1 124 ? -2.036 0.363 20.192 1.00 87.19 124 THR A CA 1
ATOM 1008 C C . THR A 1 124 ? -2.706 0.288 18.822 1.00 87.19 124 THR A C 1
ATOM 1010 O O . THR A 1 124 ? -3.931 0.305 18.739 1.00 87.19 124 THR A O 1
ATOM 1013 N N . VAL A 1 125 ? -1.926 0.160 17.745 1.00 87.25 125 VAL A N 1
ATOM 1014 C CA . VAL A 1 125 ? -2.439 0.027 16.375 1.00 87.25 125 VAL A CA 1
ATOM 1015 C C . VAL A 1 125 ? -3.330 -1.205 16.270 1.00 87.25 125 VAL A C 1
ATOM 1017 O O . VAL A 1 125 ? -4.478 -1.077 15.854 1.00 87.25 125 VAL A O 1
ATOM 1020 N N . GLN A 1 126 ? -2.849 -2.370 16.710 1.00 86.69 126 GLN A N 1
ATOM 1021 C CA . GLN A 1 126 ? -3.620 -3.615 16.695 1.00 86.69 126 GLN A CA 1
ATOM 1022 C C . GLN A 1 126 ? -4.925 -3.482 17.488 1.00 86.69 126 GLN A C 1
ATOM 1024 O O . GLN A 1 126 ? -5.975 -3.898 17.005 1.00 86.69 126 GLN A O 1
ATOM 1029 N N . SER A 1 127 ? -4.899 -2.826 18.652 1.00 89.19 127 SER A N 1
ATOM 1030 C CA . SER A 1 127 ? -6.106 -2.569 19.453 1.00 89.19 127 SER A CA 1
ATOM 1031 C C . SER A 1 127 ? -7.098 -1.661 18.722 1.00 89.19 127 SER A C 1
ATOM 1033 O O . SER A 1 127 ? -8.287 -1.973 18.646 1.00 89.19 127 SER A O 1
ATOM 1035 N N . LEU A 1 128 ? -6.618 -0.571 18.115 1.00 89.56 128 LEU A N 1
ATOM 1036 C CA . LEU A 1 128 ? -7.452 0.351 17.339 1.00 89.56 128 LEU A CA 1
ATOM 1037 C C . LEU A 1 128 ? -8.067 -0.324 16.105 1.00 89.56 128 LEU A C 1
ATOM 1039 O O . LEU A 1 128 ? -9.207 -0.026 15.751 1.00 89.56 128 LEU A O 1
ATOM 1043 N N . MET A 1 129 ? -7.361 -1.270 15.478 1.00 87.38 129 MET A N 1
ATOM 1044 C CA . MET A 1 129 ? -7.868 -2.016 14.319 1.00 87.38 129 MET A CA 1
ATOM 1045 C C . MET A 1 129 ? -9.051 -2.937 14.644 1.00 87.38 129 MET A C 1
ATOM 1047 O O . MET A 1 129 ? -9.777 -3.335 13.731 1.00 87.38 129 MET A O 1
ATOM 1051 N N . ARG A 1 130 ? -9.281 -3.261 15.924 1.00 87.06 130 ARG A N 1
ATOM 1052 C CA . ARG A 1 130 ? -10.444 -4.051 16.367 1.00 87.06 130 ARG A CA 1
ATOM 1053 C C . ARG A 1 130 ? -11.718 -3.214 16.471 1.00 87.06 130 ARG A C 1
ATOM 1055 O O . ARG A 1 130 ? -12.812 -3.772 16.489 1.00 87.06 130 ARG A O 1
ATOM 1062 N N . VAL A 1 131 ? -11.600 -1.886 16.498 1.00 92.50 131 VAL A N 1
ATOM 1063 C CA . VAL A 1 131 ? -12.747 -0.975 16.542 1.00 92.50 131 VAL A CA 1
ATOM 1064 C C . VAL A 1 131 ? -13.343 -0.862 15.136 1.00 92.50 131 VAL A C 1
ATOM 1066 O O . VAL A 1 131 ? -12.880 -0.076 14.309 1.00 92.50 131 VAL A O 1
ATOM 1069 N N . ALA A 1 132 ? -14.380 -1.658 14.854 1.00 91.50 132 ALA A N 1
ATOM 1070 C CA . ALA A 1 132 ? -14.965 -1.789 13.515 1.00 91.50 132 ALA A CA 1
ATOM 1071 C C . ALA A 1 132 ? -15.347 -0.449 12.844 1.00 91.50 132 ALA A C 1
ATOM 1073 O O . ALA A 1 132 ? -15.003 -0.277 11.673 1.00 91.50 132 ALA A O 1
ATOM 1074 N N . PRO A 1 133 ? -15.966 0.538 13.529 1.00 92.62 133 PRO A N 1
ATOM 1075 C CA . PRO A 1 133 ? -16.265 1.833 12.912 1.00 92.62 133 PRO A CA 1
ATOM 1076 C C . PRO A 1 133 ? -15.012 2.592 12.454 1.00 92.62 133 PRO A C 1
ATOM 1078 O O . PRO A 1 133 ? -14.976 3.105 11.337 1.00 92.62 133 PRO A O 1
ATOM 1081 N N . LEU A 1 134 ? -13.962 2.611 13.285 1.00 91.31 134 LEU A N 1
ATOM 1082 C CA . LEU A 1 134 ? -12.692 3.268 12.968 1.00 91.31 134 LEU A CA 1
ATOM 1083 C C . LEU A 1 134 ? -11.989 2.562 11.806 1.00 91.31 134 LEU A C 1
ATOM 1085 O O . LEU A 1 134 ? -11.576 3.205 10.843 1.00 91.31 134 LEU A O 1
ATOM 1089 N N . ARG A 1 135 ? -11.897 1.231 11.866 1.00 93.69 135 ARG A N 1
ATOM 1090 C CA . ARG A 1 135 ? -11.319 0.423 10.790 1.00 93.69 135 ARG A CA 1
ATOM 1091 C C . ARG A 1 135 ? -12.052 0.667 9.471 1.00 93.69 135 ARG A C 1
ATOM 1093 O O . ARG A 1 135 ? -11.411 0.940 8.464 1.00 93.69 135 ARG A O 1
ATOM 1100 N N . ASN A 1 136 ? -13.382 0.599 9.465 1.00 93.31 136 ASN A N 1
ATOM 1101 C CA . ASN A 1 136 ? -14.177 0.763 8.248 1.00 93.31 136 ASN A CA 1
ATOM 1102 C C . ASN A 1 136 ? -14.014 2.169 7.654 1.00 93.31 136 ASN A C 1
ATOM 1104 O O . ASN A 1 136 ? -13.882 2.302 6.439 1.00 93.31 136 ASN A O 1
ATOM 1108 N N . PHE A 1 137 ? -13.936 3.198 8.503 1.00 92.88 137 PHE A N 1
ATOM 1109 C CA . PHE A 1 137 ? -13.626 4.567 8.090 1.00 92.88 137 PHE A CA 1
ATOM 1110 C C . PHE A 1 137 ? -12.253 4.672 7.399 1.00 92.88 137 PHE A C 1
ATOM 1112 O O . PHE A 1 137 ? -12.130 5.321 6.357 1.00 92.88 137 PHE A O 1
ATOM 1119 N N . LEU A 1 138 ? -11.232 3.994 7.936 1.00 92.50 138 LEU A N 1
ATOM 1120 C CA . LEU A 1 138 ? -9.875 3.990 7.379 1.00 92.50 138 LEU A CA 1
ATOM 1121 C C . LEU A 1 138 ? -9.752 3.154 6.089 1.00 92.50 138 LEU A C 1
ATOM 1123 O O . LEU A 1 138 ? -9.021 3.524 5.166 1.00 92.50 138 LEU A O 1
ATOM 1127 N N . LEU A 1 139 ? -10.473 2.036 5.994 1.00 91.81 139 LEU A N 1
ATOM 1128 C CA . LEU A 1 139 ? -10.483 1.188 4.797 1.00 91.81 139 LEU A CA 1
ATOM 1129 C C . LEU A 1 139 ? -11.194 1.863 3.619 1.00 91.81 139 LEU A C 1
ATOM 1131 O O . LEU A 1 139 ? -10.713 1.765 2.492 1.00 91.81 139 LEU A O 1
ATOM 1135 N N . ALA A 1 140 ? -12.287 2.585 3.885 1.00 89.12 140 ALA A N 1
ATOM 1136 C CA . ALA A 1 140 ? -13.083 3.283 2.875 1.00 89.12 140 ALA A CA 1
ATOM 1137 C C . ALA A 1 140 ? -12.457 4.599 2.370 1.00 89.12 140 ALA A C 1
ATOM 1139 O O . ALA A 1 140 ? -13.029 5.240 1.497 1.00 89.12 140 ALA A O 1
ATOM 1140 N N . LYS A 1 141 ? -11.293 5.017 2.900 1.00 85.94 141 LYS A N 1
ATOM 1141 C CA . LYS A 1 141 ? -10.637 6.304 2.580 1.00 85.94 141 LYS A CA 1
ATOM 1142 C C . LYS A 1 141 ? -11.528 7.540 2.802 1.00 85.94 141 LYS A C 1
ATOM 1144 O O . LYS A 1 141 ? -11.299 8.588 2.210 1.00 85.94 141 LYS A O 1
ATOM 1149 N N . ASN A 1 142 ? -12.459 7.483 3.753 1.00 85.81 142 ASN A N 1
ATOM 1150 C CA . ASN A 1 142 ? -13.357 8.604 4.081 1.00 85.81 142 ASN A CA 1
ATOM 1151 C C . ASN A 1 142 ? -12.634 9.868 4.602 1.00 85.81 142 ASN A C 1
ATOM 1153 O O . ASN A 1 142 ? -13.259 10.898 4.835 1.00 85.81 142 ASN A O 1
ATOM 1157 N N . TYR A 1 143 ? -11.322 9.788 4.813 1.00 88.12 143 TYR A N 1
ATOM 1158 C CA . TYR A 1 143 ? -10.457 10.859 5.287 1.00 88.12 143 TYR A CA 1
ATOM 1159 C C . TYR A 1 143 ? -9.606 11.496 4.176 1.00 88.12 143 TYR A C 1
ATOM 1161 O O . TYR A 1 143 ? -8.692 12.258 4.480 1.00 88.12 143 TYR A O 1
ATOM 1169 N N . GLU A 1 144 ? -9.851 11.198 2.898 1.00 86.62 144 GLU A N 1
ATOM 1170 C CA . GLU A 1 144 ? -9.022 11.685 1.783 1.00 86.62 144 GLU A CA 1
ATOM 1171 C C . GLU A 1 144 ? -8.906 13.221 1.734 1.00 86.62 144 GLU A C 1
ATOM 1173 O O . GLU A 1 144 ? -7.840 13.758 1.440 1.00 86.62 144 GLU A O 1
ATOM 1178 N N . SER A 1 145 ? -9.962 13.933 2.137 1.00 88.50 145 SER A N 1
ATOM 1179 C CA . SER A 1 145 ? -9.988 15.399 2.247 1.00 88.50 145 SER A CA 1
ATOM 1180 C C . SER A 1 145 ? -9.221 15.959 3.456 1.00 88.50 145 SER A C 1
ATOM 1182 O O . SER A 1 145 ? -8.981 17.166 3.544 1.00 88.50 145 SER A O 1
ATOM 1184 N N . CYS A 1 146 ? -8.824 15.115 4.411 1.00 89.44 146 CYS A N 1
ATOM 1185 C CA . CYS A 1 146 ? -8.076 15.543 5.587 1.00 89.44 146 CYS A CA 1
ATOM 1186 C C . CYS A 1 146 ? -6.620 15.858 5.228 1.00 89.44 146 CYS A C 1
ATOM 1188 O O . CYS A 1 146 ? -5.942 15.093 4.551 1.00 89.44 146 CYS A O 1
ATOM 1190 N N . LYS A 1 147 ? -6.081 16.949 5.781 1.00 87.94 147 LYS A N 1
ATOM 1191 C CA . LYS A 1 147 ? -4.682 17.367 5.556 1.00 87.94 147 LYS A CA 1
ATOM 1192 C C . LYS A 1 147 ? -3.660 16.637 6.441 1.00 87.94 147 LYS A C 1
ATOM 1194 O O . LYS A 1 147 ? -2.459 16.852 6.313 1.00 87.94 147 LYS A O 1
ATOM 1199 N N . SER A 1 148 ? -4.117 15.811 7.381 1.00 89.75 148 SER A N 1
ATOM 1200 C CA . SER A 1 148 ? -3.246 15.174 8.371 1.00 89.75 148 SER A CA 1
ATOM 1201 C C . SER A 1 148 ? -2.463 14.010 7.765 1.00 89.75 148 SER A C 1
ATOM 1203 O O . SER A 1 148 ? -3.028 12.945 7.514 1.00 89.75 148 SER A O 1
ATOM 1205 N N . ARG A 1 149 ? -1.142 14.178 7.602 1.00 88.38 149 ARG A N 1
ATOM 1206 C CA . ARG A 1 149 ? -0.229 13.106 7.160 1.00 88.38 149 ARG A CA 1
ATOM 1207 C C . ARG A 1 149 ? -0.336 11.860 8.041 1.00 88.38 149 ARG A C 1
ATOM 1209 O O . ARG A 1 149 ? -0.307 10.749 7.524 1.00 88.38 149 ARG A O 1
ATOM 1216 N N . LEU A 1 150 ? -0.510 12.040 9.352 1.00 88.94 150 LEU A N 1
ATOM 1217 C CA . LEU A 1 150 ? -0.682 10.935 10.295 1.00 88.94 150 LEU A CA 1
ATOM 1218 C C . LEU A 1 150 ? -1.895 10.070 9.942 1.00 88.94 150 LEU A C 1
ATOM 1220 O O . LEU A 1 150 ? -1.788 8.848 9.936 1.00 88.94 150 LEU A O 1
ATOM 1224 N N . LEU A 1 151 ? -3.027 10.694 9.611 1.00 91.25 151 LEU A N 1
ATOM 1225 C CA . LEU A 1 151 ? -4.251 9.972 9.268 1.00 91.25 151 LEU A CA 1
ATOM 1226 C C . LEU A 1 151 ? -4.106 9.216 7.940 1.00 91.25 151 LEU A C 1
ATOM 1228 O O . LEU A 1 151 ? -4.532 8.066 7.839 1.00 91.25 151 LEU A O 1
ATOM 1232 N N . HIS A 1 152 ? -3.427 9.823 6.961 1.00 91.06 152 HIS A N 1
ATOM 1233 C CA . HIS A 1 152 ? -3.099 9.168 5.692 1.00 91.06 152 HIS A CA 1
ATOM 1234 C C . HIS A 1 152 ? -2.233 7.929 5.883 1.00 91.06 152 HIS A C 1
ATOM 1236 O O . HIS A 1 152 ? -2.599 6.850 5.416 1.00 91.06 152 HIS A O 1
ATOM 1242 N N . GLN A 1 153 ? -1.151 8.062 6.651 1.00 91.00 153 GLN A N 1
ATOM 1243 C CA . GLN A 1 153 ? -0.255 6.948 6.953 1.00 91.00 153 GLN A CA 1
ATOM 1244 C C . GLN A 1 153 ? -0.931 5.865 7.797 1.00 91.00 153 GLN A C 1
ATOM 1246 O O . GLN A 1 153 ? -0.703 4.674 7.584 1.00 91.00 153 GLN A O 1
ATOM 1251 N N . PHE A 1 154 ? -1.822 6.251 8.711 1.00 91.38 154 PHE A N 1
ATOM 1252 C CA . PHE A 1 154 ? -2.567 5.291 9.515 1.00 91.38 154 PHE A CA 1
ATOM 1253 C C . PHE A 1 154 ? -3.537 4.463 8.674 1.00 91.38 154 PHE A C 1
ATOM 1255 O O . PHE A 1 154 ? -3.610 3.241 8.826 1.00 91.38 154 PHE A O 1
ATOM 1262 N N . GLY A 1 155 ? -4.262 5.096 7.752 1.00 92.31 155 GLY A N 1
ATOM 1263 C CA . GLY A 1 155 ? -5.153 4.352 6.871 1.00 92.31 155 GLY A CA 1
ATOM 1264 C C . GLY A 1 155 ? -4.406 3.533 5.812 1.00 92.31 155 GLY A C 1
ATOM 1265 O O . GLY A 1 155 ? -4.856 2.437 5.484 1.00 92.31 155 GLY A O 1
ATOM 1266 N N . GLU A 1 156 ? -3.235 3.975 5.335 1.00 90.56 156 GLU A N 1
ATOM 1267 C CA . GLU A 1 156 ? -2.339 3.135 4.519 1.00 90.56 156 GLU A CA 1
ATOM 1268 C C . GLU A 1 156 ? -1.891 1.876 5.268 1.00 90.56 156 GLU A C 1
ATOM 1270 O O . GLU A 1 156 ? -2.018 0.769 4.739 1.00 90.56 156 GLU A O 1
ATOM 1275 N N . LEU A 1 157 ? -1.429 2.026 6.514 1.00 90.50 157 LEU A N 1
ATOM 1276 C CA . LEU A 1 157 ? -1.057 0.901 7.373 1.00 90.50 157 LEU A CA 1
ATOM 1277 C C . LEU A 1 157 ? -2.250 -0.039 7.604 1.00 90.50 157 LEU A C 1
ATOM 1279 O O . LEU A 1 157 ? -2.121 -1.251 7.450 1.00 90.50 157 LEU A O 1
ATOM 1283 N N . THR A 1 158 ? -3.430 0.520 7.884 1.00 91.94 158 THR A N 1
ATOM 1284 C CA . THR A 1 158 ? -4.678 -0.237 8.078 1.00 91.94 158 THR A CA 1
ATOM 1285 C C . THR A 1 158 ? -5.016 -1.088 6.854 1.00 91.94 158 THR A C 1
ATOM 1287 O O . THR A 1 158 ? -5.285 -2.282 6.982 1.00 91.94 158 THR A O 1
ATOM 1290 N N . ARG A 1 159 ? -4.952 -0.510 5.648 1.00 91.88 159 ARG A N 1
ATOM 1291 C CA . ARG A 1 159 ? -5.225 -1.242 4.401 1.00 91.88 159 ARG A CA 1
ATOM 1292 C C . ARG A 1 159 ? -4.207 -2.348 4.137 1.00 91.88 159 ARG A C 1
ATOM 1294 O O . ARG A 1 159 ? -4.595 -3.406 3.653 1.00 91.88 159 ARG A O 1
ATOM 1301 N N . LYS A 1 160 ? -2.935 -2.138 4.494 1.00 88.94 160 LYS A N 1
ATOM 1302 C CA . LYS A 1 160 ? -1.888 -3.169 4.406 1.00 88.94 160 LYS A CA 1
ATOM 1303 C C . LYS A 1 160 ? -2.121 -4.318 5.395 1.00 88.94 160 LYS A C 1
ATOM 1305 O O . LYS A 1 160 ? -1.991 -5.470 5.001 1.00 88.94 160 LYS A O 1
ATOM 1310 N N . ILE A 1 161 ? -2.525 -4.028 6.634 1.00 88.69 161 ILE A N 1
ATOM 1311 C CA . ILE A 1 161 ? -2.832 -5.043 7.665 1.00 88.69 161 ILE A CA 1
ATOM 1312 C C . ILE A 1 161 ? -4.032 -5.919 7.270 1.00 88.69 161 ILE A C 1
ATOM 1314 O O . ILE A 1 161 ? -4.032 -7.129 7.496 1.00 88.69 161 ILE A O 1
ATOM 1318 N N . TRP A 1 162 ? -5.056 -5.318 6.664 1.00 89.44 162 TRP A N 1
ATOM 1319 C CA . TRP A 1 162 ? -6.261 -6.025 6.218 1.00 89.44 162 TRP A CA 1
ATOM 1320 C C . TRP A 1 162 ? -6.162 -6.560 4.781 1.00 89.44 162 TRP A C 1
ATOM 1322 O O . TRP A 1 162 ? -7.154 -7.036 4.227 1.00 89.44 162 TRP A O 1
ATOM 1332 N N . ASN A 1 163 ? -4.983 -6.500 4.157 1.00 88.12 163 ASN A N 1
ATOM 1333 C CA . ASN A 1 163 ? -4.785 -6.995 2.802 1.00 88.12 163 ASN A CA 1
ATOM 1334 C C . ASN A 1 163 ? -4.787 -8.534 2.766 1.00 88.12 163 ASN A C 1
ATOM 1336 O O . ASN A 1 163 ? -3.871 -9.185 3.265 1.00 88.12 163 ASN A O 1
ATOM 1340 N N . GLY A 1 164 ? -5.783 -9.121 2.100 1.00 84.12 164 GLY A N 1
ATOM 1341 C CA . GLY A 1 164 ? -5.886 -10.570 1.900 1.00 84.12 164 GLY A CA 1
ATOM 1342 C C . GLY A 1 164 ? -5.008 -11.165 0.793 1.00 84.12 164 GLY A C 1
ATOM 1343 O O . GLY A 1 164 ? -5.116 -12.360 0.537 1.00 84.12 164 GLY A O 1
ATOM 1344 N N . ARG A 1 165 ? -4.181 -10.360 0.114 1.00 82.06 165 ARG A N 1
ATOM 1345 C CA . ARG A 1 165 ? -3.293 -10.792 -0.983 1.00 82.06 165 ARG A CA 1
ATOM 1346 C C . ARG A 1 165 ? -1.846 -10.335 -0.773 1.00 82.06 165 ARG A C 1
ATOM 1348 O O . ARG A 1 165 ? -1.182 -9.940 -1.722 1.00 82.06 165 ARG A O 1
ATOM 1355 N N . SER A 1 166 ? -1.371 -10.295 0.469 1.00 77.06 166 SER A N 1
ATOM 1356 C CA . SER A 1 166 ? -0.010 -9.849 0.777 1.00 77.06 166 SER A CA 1
ATOM 1357 C C . SER A 1 166 ? 1.029 -10.845 0.256 1.00 77.06 166 SER A C 1
ATOM 1359 O O . SER A 1 166 ? 0.875 -12.056 0.399 1.00 77.06 166 SER A O 1
ATOM 1361 N N . PHE A 1 167 ? 2.124 -10.338 -0.311 1.00 69.56 167 PHE A N 1
ATOM 1362 C CA . PHE A 1 167 ? 3.244 -11.175 -0.757 1.00 69.56 167 PHE A CA 1
ATOM 1363 C C . PHE A 1 167 ? 4.187 -11.594 0.374 1.00 69.56 167 PHE A C 1
ATOM 1365 O O . PHE A 1 167 ? 4.967 -12.524 0.198 1.00 69.56 167 PHE A O 1
ATOM 1372 N N . LYS A 1 168 ? 4.168 -10.877 1.502 1.00 64.38 168 LYS A N 1
ATOM 1373 C CA . LYS A 1 168 ? 5.099 -11.052 2.627 1.00 64.38 168 LYS A CA 1
ATOM 1374 C C . LYS A 1 168 ? 4.319 -11.110 3.930 1.00 64.38 168 LYS A C 1
ATOM 1376 O O . LYS A 1 168 ? 3.278 -10.460 4.016 1.00 64.38 168 LYS A O 1
ATOM 1381 N N . GLY A 1 169 ? 4.872 -11.816 4.919 1.00 66.25 169 GLY A N 1
ATOM 1382 C CA . GLY A 1 169 ? 4.333 -11.911 6.276 1.00 66.25 169 GLY A CA 1
ATOM 1383 C C . GLY A 1 169 ? 4.140 -10.549 6.967 1.00 66.25 169 GLY A C 1
ATOM 1384 O O . GLY A 1 169 ? 3.121 -9.901 6.735 1.00 66.25 169 GLY A O 1
ATOM 1385 N N . PRO A 1 170 ? 5.042 -10.074 7.848 1.00 71.62 170 PRO A N 1
ATOM 1386 C CA . PRO A 1 170 ? 4.697 -8.945 8.702 1.00 71.62 170 PRO A CA 1
ATOM 1387 C C . PRO A 1 170 ? 4.734 -7.594 7.969 1.00 71.62 170 PRO A C 1
ATOM 1389 O O . PRO A 1 170 ? 5.603 -7.330 7.130 1.00 71.62 170 PRO A O 1
ATOM 1392 N N . VAL A 1 171 ? 3.803 -6.705 8.320 1.00 80.56 171 VAL A N 1
ATOM 1393 C CA . VAL A 1 171 ? 3.643 -5.386 7.685 1.00 80.56 171 VAL A CA 1
ATOM 1394 C C . VAL A 1 171 ? 4.656 -4.385 8.251 1.00 80.56 171 VAL A C 1
ATOM 1396 O O . VAL A 1 171 ? 4.902 -4.348 9.455 1.00 80.56 171 VAL A O 1
ATOM 1399 N N . SER A 1 172 ? 5.258 -3.554 7.392 1.00 80.00 172 SER A N 1
ATOM 1400 C CA . SER A 1 172 ? 6.126 -2.453 7.838 1.00 80.00 172 SER A CA 1
ATOM 1401 C C . SER A 1 172 ? 5.310 -1.245 8.303 1.00 80.00 172 SER A C 1
ATOM 1403 O O . SER A 1 172 ? 4.418 -0.785 7.593 1.00 80.00 172 SER A O 1
ATOM 1405 N N . GLN A 1 173 ? 5.667 -0.706 9.469 1.00 82.19 173 GLN A N 1
ATOM 1406 C CA . GLN A 1 173 ? 5.055 0.479 10.086 1.00 82.19 17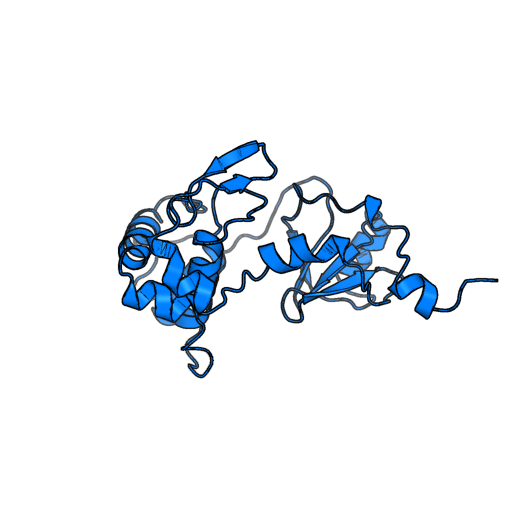3 GLN A CA 1
ATOM 1407 C C . GLN A 1 173 ? 5.928 1.744 9.997 1.00 82.19 173 GLN A C 1
ATOM 1409 O O . GLN A 1 173 ? 5.582 2.769 10.578 1.00 82.19 173 GLN A O 1
ATOM 1414 N N . HIS A 1 174 ? 7.060 1.691 9.289 1.00 81.44 174 HIS A N 1
ATOM 1415 C CA . HIS A 1 174 ? 8.059 2.766 9.280 1.00 81.44 174 HIS A CA 1
ATOM 1416 C C . HIS A 1 174 ? 7.476 4.146 8.918 1.00 81.44 174 HIS A C 1
ATOM 1418 O O . HIS A 1 174 ? 7.657 5.105 9.667 1.00 81.44 174 HIS A O 1
ATOM 1424 N N . ASP A 1 175 ? 6.735 4.254 7.807 1.00 83.62 175 ASP A N 1
ATOM 1425 C CA . ASP A 1 175 ? 6.157 5.537 7.372 1.00 83.62 175 ASP A CA 1
ATOM 1426 C C . ASP A 1 175 ? 5.117 6.079 8.381 1.00 83.62 175 ASP A C 1
ATOM 1428 O O . ASP A 1 175 ? 5.020 7.291 8.597 1.00 83.62 175 ASP A O 1
ATOM 1432 N N . PHE A 1 176 ? 4.380 5.186 9.058 1.00 87.19 176 PHE A N 1
ATOM 1433 C CA . PHE A 1 176 ? 3.441 5.556 10.120 1.00 87.19 176 PHE A CA 1
ATOM 1434 C C . PHE A 1 176 ? 4.166 6.077 11.362 1.00 87.19 176 PHE A C 1
ATOM 1436 O O . PHE A 1 176 ? 3.812 7.143 11.866 1.00 87.19 176 PHE A O 1
ATOM 1443 N N . LEU A 1 177 ? 5.216 5.387 11.819 1.00 84.25 177 LEU A N 1
ATOM 1444 C CA . LEU A 1 177 ? 6.042 5.840 12.941 1.00 84.25 177 LEU A CA 1
ATOM 1445 C C . LEU A 1 177 ? 6.656 7.215 12.664 1.00 84.25 177 LEU A C 1
ATOM 1447 O O . LEU A 1 177 ? 6.621 8.092 13.528 1.00 84.25 177 LEU A O 1
ATOM 1451 N N . GLN A 1 178 ? 7.145 7.439 11.444 1.00 84.44 178 GLN A N 1
ATOM 1452 C CA . GLN A 1 178 ? 7.655 8.744 11.035 1.00 84.44 178 GLN A CA 1
ATOM 1453 C C . GLN A 1 178 ? 6.581 9.836 11.156 1.00 84.44 178 GLN A C 1
ATOM 1455 O O . GLN A 1 178 ? 6.836 10.893 11.735 1.00 84.44 178 GLN A O 1
ATOM 1460 N N . ALA A 1 179 ? 5.360 9.570 10.684 1.00 86.81 179 ALA A N 1
ATOM 1461 C CA . ALA A 1 179 ? 4.259 10.523 10.791 1.00 86.81 179 ALA A CA 1
ATOM 1462 C C . ALA A 1 179 ? 3.823 10.782 12.246 1.00 86.81 179 ALA A C 1
ATOM 1464 O O . ALA A 1 179 ? 3.476 11.914 12.585 1.00 86.81 179 ALA A O 1
ATOM 1465 N N . VAL A 1 180 ? 3.874 9.770 13.121 1.00 85.50 180 VAL A N 1
ATOM 1466 C CA . VAL A 1 180 ? 3.626 9.931 14.567 1.00 85.50 180 VAL A CA 1
ATOM 1467 C C . VAL A 1 180 ? 4.672 10.854 15.194 1.00 85.50 180 VAL A C 1
ATOM 1469 O O . VAL A 1 180 ? 4.311 11.777 15.926 1.00 85.50 180 VAL A O 1
ATOM 1472 N N . MET A 1 181 ? 5.957 10.653 14.885 1.00 81.44 181 MET A N 1
ATOM 1473 C CA . MET A 1 181 ? 7.047 11.484 15.413 1.00 81.44 181 MET A CA 1
ATOM 1474 C C . MET A 1 181 ? 6.922 12.950 14.980 1.00 81.44 181 MET A C 1
ATOM 1476 O O . MET A 1 181 ? 7.085 13.861 15.800 1.00 81.44 181 MET A O 1
ATOM 1480 N N . GLU A 1 182 ? 6.587 13.181 13.709 1.00 84.19 182 GLU A N 1
ATOM 1481 C CA . GLU A 1 182 ? 6.348 14.517 13.157 1.00 84.19 182 GLU A CA 1
ATOM 1482 C C . GLU A 1 182 ? 5.132 15.193 13.806 1.00 84.19 182 GLU A C 1
ATOM 1484 O O . GLU A 1 182 ? 5.234 16.323 14.290 1.00 84.19 182 GLU A O 1
ATOM 1489 N N . ALA A 1 183 ? 3.996 14.490 13.893 1.00 83.94 183 ALA A N 1
ATOM 1490 C CA . ALA A 1 183 ? 2.774 15.009 14.510 1.00 83.94 183 ALA A CA 1
ATOM 1491 C C . ALA A 1 183 ? 2.959 15.297 16.007 1.00 83.94 183 ALA A C 1
ATOM 1493 O O . ALA A 1 183 ? 2.426 16.275 16.534 1.00 83.94 183 ALA A O 1
ATOM 1494 N N . SER A 1 184 ? 3.775 14.489 16.689 1.00 77.62 184 SER A N 1
ATOM 1495 C CA . SER A 1 184 ? 4.124 14.703 18.090 1.00 77.62 184 SER A CA 1
ATOM 1496 C C . SER A 1 184 ? 5.070 15.895 18.299 1.00 77.62 184 SER A C 1
ATOM 1498 O O . SER A 1 184 ? 5.372 16.201 19.455 1.00 77.62 184 SER A O 1
ATOM 1500 N N . LYS A 1 185 ? 5.558 16.571 17.242 1.00 69.19 185 LYS A N 1
ATOM 1501 C CA . LYS A 1 185 ? 6.565 17.654 17.310 1.00 69.19 185 LYS A CA 1
ATOM 1502 C C . LYS A 1 185 ? 7.803 17.270 18.134 1.00 69.19 185 LYS A C 1
ATOM 1504 O O . LYS A 1 185 ? 8.354 18.116 18.833 1.00 69.19 185 LYS A O 1
ATOM 1509 N N . LYS A 1 186 ? 8.168 15.982 18.156 1.00 59.19 186 LYS A N 1
ATOM 1510 C CA . LYS A 1 186 ? 9.162 15.416 19.092 1.00 59.19 186 LYS A CA 1
ATOM 1511 C C . LYS A 1 186 ? 8.904 15.711 20.592 1.00 59.19 186 LYS A C 1
ATOM 1513 O O . LYS A 1 186 ? 9.780 15.453 21.406 1.00 59.19 186 LYS A O 1
ATOM 1518 N N . ARG A 1 187 ? 7.717 16.204 21.000 1.00 47.47 187 ARG A N 1
ATOM 1519 C CA . ARG A 1 187 ? 7.368 16.472 22.419 1.00 47.47 187 ARG A CA 1
ATOM 1520 C C . ARG A 1 187 ? 7.372 15.215 23.279 1.00 47.47 187 ARG A C 1
ATOM 1522 O O . ARG A 1 187 ? 7.564 15.305 24.484 1.00 47.47 187 ARG A O 1
ATOM 1529 N N . ARG A 1 188 ? 7.141 14.057 22.665 1.00 46.03 188 ARG A N 1
ATOM 1530 C CA . ARG A 1 188 ? 7.481 12.757 23.230 1.00 46.03 188 ARG A CA 1
ATOM 1531 C C . ARG A 1 188 ? 8.639 12.241 22.391 1.00 46.03 188 ARG A C 1
ATOM 1533 O O . ARG A 1 188 ? 8.416 11.715 21.304 1.00 46.03 188 ARG A O 1
ATOM 1540 N N . GLY A 1 189 ? 9.867 12.512 22.826 1.00 37.56 189 GLY A N 1
ATOM 1541 C CA . GLY A 1 189 ? 11.045 11.914 22.211 1.00 37.56 189 GLY A CA 1
ATOM 1542 C C . GLY A 1 189 ? 10.872 10.400 22.242 1.00 37.56 189 GLY A C 1
ATOM 1543 O O . GLY A 1 189 ? 10.634 9.833 23.305 1.00 37.56 189 GLY A O 1
ATOM 1544 N N . VAL A 1 190 ? 10.925 9.747 21.085 1.00 44.59 190 VAL A N 1
ATOM 1545 C CA . VAL A 1 190 ? 11.152 8.303 21.071 1.00 44.59 190 VAL A CA 1
ATOM 1546 C C . VAL A 1 190 ? 12.618 8.143 21.466 1.00 44.59 190 VAL A C 1
ATOM 1548 O O . VAL A 1 190 ? 13.502 8.479 20.684 1.00 44.59 190 VAL A O 1
ATOM 1551 N N . GLY A 1 191 ? 12.824 7.772 22.734 1.00 38.72 191 GLY A N 1
ATOM 1552 C CA . GLY A 1 191 ? 14.085 7.895 23.467 1.00 38.72 191 GLY A CA 1
ATOM 1553 C C . GLY A 1 191 ? 14.270 9.334 23.956 1.00 38.72 191 GLY A C 1
ATOM 1554 O O . GLY A 1 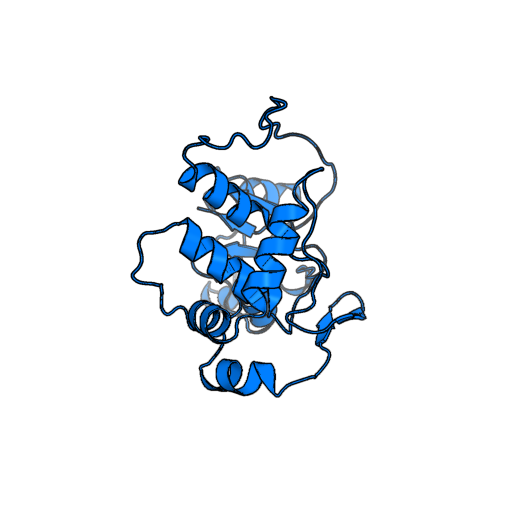191 ? 14.861 10.144 23.264 1.00 38.72 191 GLY A O 1
ATOM 1555 N N . LEU A 1 192 ? 13.677 9.774 25.069 1.00 41.62 192 LEU A N 1
ATOM 1556 C CA . LEU A 1 192 ? 14.251 9.503 26.382 1.00 41.62 192 LEU A CA 1
ATOM 1557 C C . LEU A 1 192 ? 13.962 8.075 26.896 1.00 41.62 192 LEU A C 1
ATOM 1559 O O . LEU A 1 192 ? 12.808 7.683 27.011 1.00 41.62 192 LEU A O 1
ATOM 1563 N N . GLN A 1 193 ? 14.980 7.285 27.240 1.00 30.81 193 GLN A N 1
ATOM 1564 C CA . GLN A 1 193 ? 16.386 7.697 27.233 1.00 30.81 193 GLN A CA 1
ATOM 1565 C C . GLN A 1 193 ? 16.956 7.799 25.811 1.00 30.81 193 GLN A C 1
ATOM 1567 O O . GLN A 1 193 ? 16.630 7.017 24.925 1.00 30.81 193 GLN A O 1
ATOM 1572 N N . SER A 1 194 ? 17.664 8.898 25.621 1.00 43.50 194 SER A N 1
ATOM 1573 C CA . SER A 1 194 ? 17.881 9.669 24.411 1.00 43.50 194 SER A CA 1
ATOM 1574 C C . SER A 1 194 ? 18.829 9.048 23.397 1.00 43.50 194 SER A C 1
ATOM 1576 O O . SER A 1 194 ? 19.681 8.244 23.746 1.00 43.50 194 SER A O 1
ATOM 1578 N N . ASP A 1 195 ? 18.670 9.522 22.159 1.00 34.16 195 ASP A N 1
ATOM 1579 C CA . ASP A 1 195 ? 19.639 9.481 21.065 1.00 34.16 195 ASP A CA 1
ATOM 1580 C C . ASP A 1 195 ? 19.903 8.120 20.414 1.00 34.16 195 ASP A C 1
ATOM 1582 O O . ASP A 1 195 ? 20.513 7.230 20.989 1.00 34.16 195 ASP A O 1
ATOM 1586 N N . THR A 1 196 ? 19.554 7.997 19.129 1.00 29.47 196 THR A N 1
ATOM 1587 C CA . THR A 1 196 ? 20.579 7.916 18.069 1.00 29.47 196 THR A CA 1
ATOM 1588 C C . THR A 1 196 ? 19.962 7.914 16.665 1.00 29.47 196 THR A C 1
ATOM 1590 O O . THR A 1 196 ? 19.192 7.047 16.273 1.00 29.47 196 THR A O 1
ATOM 1593 N N . LEU A 1 197 ? 20.310 8.979 15.942 1.00 29.62 197 LEU A N 1
ATOM 1594 C CA . LEU A 1 197 ? 20.782 9.024 14.558 1.00 29.62 197 LEU A CA 1
ATOM 1595 C C . LEU A 1 197 ? 20.093 8.152 13.495 1.00 29.62 197 LEU A C 1
ATOM 1597 O O . LEU A 1 197 ? 20.265 6.942 13.393 1.00 29.62 197 LEU A O 1
ATOM 1601 N N . ILE A 1 198 ? 19.464 8.876 12.567 1.00 39.31 198 ILE A N 1
ATOM 1602 C CA . ILE A 1 198 ? 19.460 8.564 11.138 1.00 39.31 198 ILE A CA 1
ATOM 1603 C C . ILE A 1 198 ? 20.871 8.101 10.740 1.00 39.31 198 ILE A C 1
ATOM 1605 O O . ILE A 1 198 ? 21.785 8.918 10.674 1.00 39.31 198 ILE A O 1
ATOM 1609 N N . GLN A 1 199 ? 21.035 6.814 10.440 1.00 25.69 199 GLN A N 1
ATOM 1610 C CA . GLN A 1 199 ? 22.211 6.303 9.744 1.00 25.69 199 GLN A CA 1
ATOM 1611 C C . GLN A 1 199 ? 21.744 5.432 8.575 1.00 25.69 199 GLN A C 1
ATOM 1613 O O . GLN A 1 199 ? 21.438 4.250 8.706 1.00 25.69 199 GLN A O 1
ATOM 1618 N N . LEU A 1 200 ? 21.677 6.059 7.400 1.00 37.88 200 LEU A N 1
ATOM 1619 C CA . LEU A 1 200 ? 21.778 5.366 6.123 1.00 37.88 200 LEU A CA 1
ATOM 1620 C C . LEU A 1 200 ? 23.167 4.721 6.062 1.00 37.88 200 LEU A C 1
ATOM 1622 O O . LEU A 1 200 ? 24.157 5.441 5.978 1.00 37.88 200 LEU A O 1
ATOM 1626 N N . SER A 1 201 ? 23.266 3.393 6.108 1.00 26.77 201 SER A N 1
ATOM 1627 C CA . SER A 1 201 ? 24.263 2.641 5.327 1.00 26.77 201 SER A CA 1
ATOM 1628 C C . SER A 1 201 ? 24.167 1.128 5.524 1.00 26.77 201 SER A C 1
ATOM 1630 O O . SER A 1 201 ? 23.933 0.624 6.615 1.00 26.77 201 SER A O 1
ATOM 1632 N N . SER A 1 202 ? 24.470 0.447 4.418 1.00 27.73 202 SER A N 1
ATOM 1633 C CA . SER A 1 202 ? 24.828 -0.962 4.266 1.00 27.73 202 SER A CA 1
ATOM 1634 C C . SER A 1 202 ? 23.691 -1.985 4.226 1.00 27.73 202 SER A C 1
ATOM 1636 O O . SER A 1 202 ? 23.103 -2.347 5.236 1.00 27.73 202 SER A O 1
ATOM 1638 N N . CYS A 1 203 ? 23.453 -2.531 3.029 1.00 25.52 203 CYS A N 1
ATOM 1639 C CA . CYS A 1 203 ? 23.577 -3.975 2.846 1.00 25.52 203 CYS A CA 1
ATOM 1640 C C . CYS A 1 203 ? 23.762 -4.333 1.367 1.00 25.52 203 CYS A C 1
ATOM 1642 O O . CYS A 1 203 ? 23.082 -3.821 0.477 1.00 25.52 203 CYS A O 1
ATOM 1644 N N . HIS A 1 204 ? 24.734 -5.213 1.154 1.00 35.56 204 HIS A N 1
ATOM 1645 C CA . HIS A 1 204 ? 25.065 -5.889 -0.090 1.00 35.56 204 HIS A CA 1
ATOM 1646 C C . HIS A 1 204 ? 23.869 -6.684 -0.652 1.00 35.56 204 HIS A C 1
ATOM 1648 O O . HIS A 1 204 ? 23.052 -7.199 0.108 1.00 35.56 204 HIS A O 1
ATOM 1654 N N . GLY A 1 205 ? 23.830 -6.847 -1.981 1.00 29.84 205 GLY A N 1
ATOM 1655 C CA . GLY A 1 205 ? 22.994 -7.841 -2.673 1.00 29.84 205 GLY A CA 1
ATOM 1656 C C . GLY A 1 205 ? 21.868 -7.265 -3.545 1.00 29.84 205 GLY A C 1
ATOM 1657 O O . GLY A 1 205 ? 21.024 -6.500 -3.083 1.00 29.84 205 GLY A O 1
ATOM 1658 N N . CYS A 1 206 ? 21.876 -7.642 -4.827 1.00 34.97 206 CYS A N 1
ATOM 1659 C CA . CYS A 1 206 ? 20.936 -7.277 -5.896 1.00 34.97 206 CYS A CA 1
ATOM 1660 C C . CYS A 1 206 ? 19.438 -7.483 -5.581 1.00 34.97 206 CYS A C 1
ATOM 1662 O O . CYS A 1 206 ? 19.065 -8.546 -5.092 1.00 34.97 206 CYS A O 1
ATOM 1664 N N . SER A 1 207 ? 18.567 -6.546 -6.002 1.00 27.58 207 SER A N 1
ATOM 1665 C CA . SER A 1 207 ? 17.270 -6.810 -6.691 1.00 27.58 207 SER A CA 1
ATOM 1666 C C . SER A 1 207 ? 16.501 -5.526 -7.084 1.00 27.58 207 SER A C 1
ATOM 1668 O O . SER A 1 207 ? 16.805 -4.446 -6.571 1.00 27.58 207 SER A O 1
ATOM 1670 N N . MET A 1 208 ? 15.566 -5.672 -8.042 1.00 33.19 208 MET A N 1
ATOM 1671 C CA . MET A 1 208 ? 14.692 -4.664 -8.691 1.00 33.19 208 MET A CA 1
ATOM 1672 C C . MET A 1 208 ? 13.823 -3.829 -7.722 1.00 33.19 208 MET A C 1
ATOM 1674 O O . MET A 1 208 ? 13.631 -4.183 -6.560 1.00 33.19 208 MET A O 1
ATOM 1678 N N . GLN A 1 209 ? 13.351 -2.667 -8.186 1.00 40.41 209 GLN A N 1
ATOM 1679 C CA . GLN A 1 209 ? 13.397 -1.425 -7.406 1.00 40.41 209 GLN A CA 1
ATOM 1680 C C . GLN A 1 209 ? 12.168 -0.525 -7.658 1.00 40.41 209 GLN A C 1
ATOM 1682 O O . GLN A 1 209 ? 11.798 -0.278 -8.798 1.00 40.41 209 GLN A O 1
ATOM 1687 N N . PHE A 1 210 ? 11.506 -0.029 -6.608 1.00 34.56 210 PHE A N 1
ATOM 1688 C CA . PHE A 1 210 ? 10.343 0.870 -6.721 1.00 34.56 210 PHE A CA 1
ATOM 1689 C C . PHE A 1 210 ? 10.783 2.325 -6.804 1.00 34.56 210 PHE A C 1
ATOM 1691 O O . PHE A 1 210 ? 11.754 2.705 -6.162 1.00 34.56 210 PHE A O 1
ATOM 1698 N N . MET A 1 211 ? 10.051 3.156 -7.541 1.00 29.86 211 MET A N 1
ATOM 1699 C CA . MET A 1 211 ? 10.419 4.546 -7.784 1.00 29.86 211 MET A CA 1
ATOM 1700 C C . MET A 1 211 ? 9.596 5.502 -6.907 1.00 29.86 211 MET A C 1
ATOM 1702 O O . MET A 1 211 ? 8.367 5.546 -7.015 1.00 29.86 211 MET A O 1
ATOM 1706 N N . ARG A 1 212 ? 10.259 6.288 -6.051 1.00 32.34 212 ARG A N 1
ATOM 1707 C CA . ARG A 1 212 ? 9.674 7.456 -5.361 1.00 32.34 212 ARG A CA 1
ATOM 1708 C C . ARG A 1 212 ? 10.149 8.712 -6.110 1.00 32.34 212 ARG A C 1
ATOM 1710 O O . ARG A 1 212 ? 11.331 8.811 -6.447 1.00 32.34 212 ARG A O 1
ATOM 1717 N N . ILE A 1 213 ? 9.222 9.609 -6.449 1.00 36.12 213 ILE A N 1
ATOM 1718 C CA . ILE A 1 213 ? 9.548 10.976 -6.896 1.00 36.12 213 ILE A CA 1
ATOM 1719 C C . ILE A 1 213 ? 9.815 11.803 -5.642 1.00 36.12 213 ILE A C 1
ATOM 1721 O O . ILE A 1 213 ? 9.014 11.650 -4.692 1.00 36.12 213 ILE A O 1
#

Secondary structure (DSSP, 8-state):
-PPPHHHHHH--TTGGG--TT---EEEE-SSTTSHHHHHHHHH---EEEBTTT--EEETTT--EE--GGGHHHHHHHS----HHHHHHTTT--PPEE-TTS-EE-TT---B---STT-HHHHHHHHHHHT-HHHHHHHHTTTTTT---HHHHHHHHHHHHHT-TT-SSSSBP-HHHHHHHHHHTTTSS-S-TTT--------------EEEE-

Sequence (213 aa):
MQPPNWCKERDCPYLDSVNRQLVRQNYQGRGRNSHAYSRSLELGHHVYINLVIEKSYCLPDGYEINDPSLEDIRYVLNPRFSEKQVKQIDKNKQSSRAMDGSDYIPGMVGVNNFMEKTDFVNATVQSLMRVAPLRNFLLAKNYESCKSRLLHQFGELTRKIWNGRSFKGPVSQHDFLQAVMEASKKRRGVGLQSDTLIQLSSCHGCSMQFMRI

Radius of gyration: 19.25 Å; chains: 1; bounding box: 44×38×65 Å